Protein AF-A0A7M7P4W9-F1 (afdb_monomer)

pLDDT: mean 74.06, std 22.77, range [18.92, 96.88]

Organism: Strongylocentrotus purpuratus (NCBI:txid7668)

Mean predicted aligned error: 12.33 Å

InterPro domains:
  IPR003886 NIDO domain [PF06119] (9-189)
  IPR003886 NIDO domain [PS51220] (33-191)
  IPR003886 NIDO domain [SM00539] (33-193)
  IPR051495 Epithelial Barrier and Cell Signaling Protein [PTHR13802] (1-243)

Foldseek 3Di:
DDDPDPPDPPPPCVVVPCPPDQFDDADDWDFCLFADAWDPPAAPKDKDKDKAACPDPVPPVNCDPQVVVLVLLCLFPDPCSPARWRIKMKMKIWQIHHPPDHHSAQGWIKMWIWTHSLQWTKIKIATAAPRRGHDLVPDQGATFGFIYDNPDGDTPQDDRDSVSSCCRSVQSQDQENRSRRRIYMDIDDPGDPPDDRLLVVLLVCLVVVPPDQPPDVPCPDHDRDNVVLCVDPSNDDPDDPPPCDPPPVPPPDDPPDDDDD

Radius of gyration: 21.32 Å; Cα contacts (8 Å, |Δi|>4): 417; chains: 1; bounding box: 47×43×75 Å

Nearest PDB structures (foldseek):
  4fuk-assembly1_A  TM=2.482E-01  e=7.004E+00  Trypanosoma brucei brucei TREU927

Structure (mmCIF, N/CA/C/O backbone):
data_AF-A0A7M7P4W9-F1
#
_entry.id   AF-A0A7M7P4W9-F1
#
loop_
_atom_site.group_PDB
_atom_site.id
_atom_site.type_symbol
_atom_site.label_atom_id
_atom_site.label_alt_id
_atom_site.label_comp_id
_atom_site.label_asym_id
_atom_site.label_entity_id
_atom_site.label_seq_id
_atom_site.pdbx_PDB_ins_code
_atom_site.Cartn_x
_atom_site.Cartn_y
_atom_site.Cartn_z
_atom_site.occupancy
_atom_site.B_iso_or_equiv
_atom_site.auth_seq_id
_atom_site.auth_comp_id
_atom_site.auth_asym_id
_atom_site.auth_atom_id
_atom_site.pdbx_PDB_model_num
ATOM 1 N N . MET A 1 1 ? 15.010 -8.591 -4.837 1.00 21.56 1 MET A N 1
ATOM 2 C CA . MET A 1 1 ? 14.584 -9.954 -5.213 1.00 21.56 1 MET A CA 1
ATOM 3 C C . MET A 1 1 ? 14.127 -10.614 -3.929 1.00 21.56 1 MET A C 1
ATOM 5 O O . MET A 1 1 ? 14.957 -10.821 -3.059 1.00 21.56 1 MET A O 1
ATOM 9 N N . ILE A 1 2 ? 12.818 -10.788 -3.745 1.00 20.16 2 ILE A N 1
ATOM 10 C CA . ILE A 1 2 ? 12.284 -11.521 -2.594 1.00 20.16 2 ILE A CA 1
ATOM 11 C C . ILE A 1 2 ? 12.230 -12.978 -3.042 1.00 20.16 2 ILE A C 1
ATOM 13 O O . ILE A 1 2 ? 11.363 -13.358 -3.825 1.00 20.16 2 ILE A O 1
ATOM 17 N N . GLU A 1 3 ? 13.226 -13.757 -2.630 1.00 18.92 3 GLU A N 1
ATOM 18 C CA . GLU A 1 3 ? 13.171 -15.211 -2.721 1.00 18.92 3 GLU A CA 1
ATOM 19 C C . GLU A 1 3 ? 12.213 -15.715 -1.643 1.00 18.92 3 GLU A C 1
ATOM 21 O O . GLU A 1 3 ? 12.483 -15.599 -0.449 1.00 18.92 3 GLU A O 1
ATOM 26 N N . PHE A 1 4 ? 11.100 -16.315 -2.056 1.00 24.06 4 PHE A N 1
ATOM 27 C CA . PHE A 1 4 ? 10.407 -17.261 -1.193 1.00 24.06 4 PHE A CA 1
ATOM 28 C C . PHE A 1 4 ? 11.164 -18.586 -1.301 1.00 24.06 4 PHE A C 1
ATOM 30 O O . PHE A 1 4 ? 10.955 -19.365 -2.232 1.00 24.06 4 PHE A O 1
ATOM 37 N N . SER A 1 5 ? 12.118 -18.790 -0.389 1.00 23.62 5 SER A N 1
ATOM 38 C CA . SER A 1 5 ? 12.814 -20.067 -0.247 1.00 23.62 5 SER A CA 1
ATOM 39 C C . SER A 1 5 ? 11.811 -21.153 0.147 1.00 23.62 5 SER A C 1
ATOM 41 O O . SER A 1 5 ? 11.061 -21.010 1.111 1.00 23.62 5 SER A O 1
ATOM 43 N N . ASN A 1 6 ? 11.817 -22.250 -0.611 1.00 27.95 6 ASN A N 1
ATOM 44 C CA . ASN A 1 6 ? 11.044 -23.468 -0.354 1.00 27.95 6 ASN A CA 1
ATOM 45 C C . ASN A 1 6 ? 11.697 -24.381 0.702 1.00 27.95 6 ASN A C 1
ATOM 47 O O . ASN A 1 6 ? 11.324 -25.551 0.833 1.00 27.95 6 ASN A O 1
ATOM 51 N N . ASP A 1 7 ? 12.657 -23.879 1.475 1.00 26.30 7 ASP A N 1
ATOM 52 C CA . ASP A 1 7 ? 13.197 -24.623 2.603 1.00 26.30 7 ASP A CA 1
ATOM 53 C C . ASP A 1 7 ? 12.239 -24.519 3.789 1.00 26.30 7 ASP A C 1
ATOM 55 O O . ASP A 1 7 ? 12.155 -23.487 4.440 1.00 26.30 7 ASP A O 1
ATOM 59 N N . LYS A 1 8 ? 11.500 -25.615 4.022 1.00 29.17 8 LYS A N 1
ATOM 60 C CA . LYS A 1 8 ? 10.788 -25.996 5.257 1.00 29.17 8 LYS A CA 1
ATOM 61 C C . LYS A 1 8 ? 10.313 -24.816 6.109 1.00 29.17 8 LYS A C 1
ATOM 63 O O . LYS A 1 8 ? 11.124 -24.254 6.833 1.00 29.17 8 LYS A O 1
ATOM 68 N N . CYS A 1 9 ? 8.996 -24.573 6.132 1.00 32.62 9 CYS A N 1
ATOM 69 C CA . CYS A 1 9 ? 8.277 -23.710 7.081 1.00 32.62 9 CYS A CA 1
ATOM 70 C C . CYS A 1 9 ? 8.784 -23.830 8.532 1.00 32.62 9 CYS A C 1
ATOM 72 O O . CYS A 1 9 ? 8.180 -24.482 9.380 1.00 32.62 9 CYS A O 1
ATOM 74 N N . SER A 1 10 ? 9.884 -23.162 8.831 1.00 27.14 10 SER A N 1
ATOM 75 C CA . SER A 1 10 ? 10.210 -22.649 10.135 1.00 27.14 10 SER A CA 1
ATOM 76 C C . SER A 1 10 ? 9.870 -21.185 9.990 1.00 27.14 10 SER A C 1
ATOM 78 O O . SER A 1 10 ? 10.636 -20.430 9.399 1.00 27.14 10 SER A O 1
ATOM 80 N N . ILE A 1 11 ? 8.674 -20.811 10.445 1.00 34.75 11 ILE A N 1
ATOM 81 C CA . ILE A 1 11 ? 8.350 -19.408 10.687 1.00 34.75 11 ILE A CA 1
ATOM 82 C C . ILE A 1 11 ? 9.511 -18.891 11.531 1.00 34.75 11 ILE A C 1
ATOM 84 O O . ILE A 1 11 ? 9.706 -19.359 12.657 1.00 34.75 11 ILE A O 1
ATOM 88 N N . ASP A 1 12 ? 10.346 -18.035 10.944 1.00 30.64 12 ASP A N 1
ATOM 89 C CA . ASP A 1 12 ? 11.401 -17.382 11.692 1.00 30.64 12 ASP A CA 1
ATOM 90 C C . ASP A 1 12 ? 10.717 -16.693 12.873 1.00 30.64 12 ASP A C 1
ATOM 92 O O . ASP A 1 12 ? 9.794 -15.891 12.705 1.00 30.64 12 ASP A O 1
ATOM 96 N N . LYS A 1 13 ? 11.113 -17.074 14.090 1.00 33.94 13 LYS A N 1
ATOM 97 C CA . LYS A 1 13 ? 10.544 -16.512 15.316 1.00 33.94 13 LYS A CA 1
ATOM 98 C C . LYS A 1 13 ? 10.760 -14.995 15.379 1.00 33.94 13 LYS A C 1
ATOM 100 O O . LYS A 1 13 ? 10.040 -14.341 16.130 1.00 33.94 13 LYS A O 1
ATOM 105 N N . SER A 1 14 ? 11.655 -14.429 14.561 1.00 36.22 14 SER A N 1
ATOM 106 C CA . SER A 1 14 ? 11.786 -12.981 14.363 1.00 36.22 14 SER A CA 1
ATOM 107 C C . SER A 1 14 ? 10.493 -12.310 13.862 1.00 36.22 14 SER A C 1
ATOM 109 O O . SER A 1 14 ? 10.194 -11.199 14.289 1.00 36.22 14 SER A O 1
ATOM 111 N N . MET A 1 15 ? 9.644 -13.000 13.082 1.00 38.41 15 MET A N 1
ATOM 112 C CA . MET A 1 15 ? 8.338 -12.469 12.646 1.00 38.41 15 MET A CA 1
ATOM 113 C C . MET A 1 15 ? 7.273 -12.465 13.753 1.00 38.41 15 MET A C 1
ATOM 115 O O . MET A 1 15 ? 6.231 -11.830 13.605 1.00 38.41 15 MET A O 1
ATOM 119 N N . THR A 1 16 ? 7.499 -13.167 14.869 1.00 37.75 16 THR A N 1
ATOM 120 C CA . THR A 1 16 ? 6.510 -13.280 15.962 1.00 37.75 16 THR A CA 1
ATOM 121 C C . THR A 1 16 ? 6.649 -12.200 17.038 1.00 37.75 16 THR A C 1
ATOM 123 O O . THR A 1 16 ? 5.788 -12.089 17.908 1.00 37.75 16 THR A O 1
ATOM 126 N N . GLN A 1 17 ? 7.693 -11.367 16.965 1.00 37.88 17 GLN A N 1
ATOM 127 C CA . GLN A 1 17 ? 7.893 -10.200 17.830 1.00 37.88 17 GLN A CA 1
ATOM 128 C C . GLN A 1 17 ? 7.993 -8.908 17.010 1.00 37.88 17 GLN A C 1
ATOM 130 O O . GLN A 1 17 ? 8.872 -8.077 17.227 1.00 37.88 17 GLN A O 1
ATOM 135 N N . TYR A 1 18 ? 7.050 -8.688 16.091 1.00 44.47 18 TYR A N 1
ATOM 136 C CA . TYR A 1 18 ? 6.850 -7.349 15.540 1.00 44.47 18 TYR A CA 1
ATOM 137 C C . TYR A 1 18 ? 6.159 -6.477 16.596 1.00 44.47 18 TYR A C 1
ATOM 139 O O . TYR A 1 18 ? 4.932 -6.378 16.660 1.00 44.47 18 TYR A O 1
ATOM 147 N N . THR A 1 19 ? 6.951 -5.868 17.481 1.00 50.72 19 THR A N 1
ATOM 148 C CA . THR A 1 19 ? 6.444 -4.786 18.331 1.00 50.72 19 THR A CA 1
ATOM 149 C C . THR A 1 19 ? 6.232 -3.599 17.420 1.00 50.72 19 THR A C 1
ATOM 151 O O . THR A 1 19 ? 7.211 -2.998 16.994 1.00 50.72 19 THR A O 1
ATOM 154 N N . ASN A 1 20 ? 4.975 -3.305 17.093 1.00 53.12 20 ASN A N 1
ATOM 155 C CA . ASN A 1 20 ? 4.622 -2.255 16.148 1.00 53.12 20 ASN A CA 1
ATOM 156 C C . ASN A 1 20 ? 5.241 -0.927 16.626 1.00 53.12 20 ASN A C 1
ATOM 158 O O . ASN A 1 20 ? 4.816 -0.414 17.669 1.00 53.12 20 ASN A O 1
ATOM 162 N N . PRO A 1 21 ? 6.285 -0.396 15.955 1.00 60.81 21 PRO A N 1
ATOM 163 C CA . PRO A 1 21 ? 6.905 0.834 16.420 1.00 60.81 21 PRO A CA 1
ATOM 164 C C . PRO A 1 21 ? 5.900 2.002 16.330 1.00 60.81 21 PRO A C 1
ATOM 166 O O . PRO A 1 21 ? 4.808 1.880 15.769 1.00 60.81 21 PRO A O 1
ATOM 169 N N . ARG A 1 22 ? 6.251 3.194 16.821 1.00 67.94 22 ARG A N 1
ATOM 170 C CA . ARG A 1 22 ? 5.381 4.378 16.633 1.00 67.94 22 ARG A CA 1
ATOM 171 C C . ARG A 1 22 ? 5.482 4.941 15.216 1.00 67.94 22 ARG A C 1
ATOM 173 O O . ARG A 1 22 ? 4.466 5.134 14.566 1.00 67.94 22 ARG A O 1
ATOM 180 N N . LEU A 1 23 ? 6.703 5.036 14.693 1.00 79.44 23 LEU A N 1
ATOM 181 C CA . LEU A 1 23 ? 7.015 5.498 13.335 1.00 79.44 23 LEU A CA 1
ATOM 182 C C . LEU A 1 23 ? 7.807 4.445 12.562 1.00 79.44 23 LEU A C 1
ATOM 184 O O . LEU A 1 23 ? 8.483 3.604 13.169 1.00 79.44 23 LEU A O 1
ATOM 188 N N . PHE A 1 24 ? 7.688 4.452 11.239 1.00 80.81 24 PHE A N 1
ATOM 189 C CA . PHE A 1 24 ? 8.580 3.684 10.384 1.00 80.81 24 PHE A CA 1
ATOM 190 C C . PHE A 1 24 ? 10.028 4.089 10.650 1.00 80.81 24 PHE A C 1
ATOM 192 O O . PHE A 1 24 ? 10.341 5.261 10.861 1.00 80.81 24 PHE A O 1
ATOM 199 N N . THR A 1 25 ? 10.903 3.095 10.631 1.00 78.94 25 THR A N 1
ATOM 200 C CA . THR A 1 25 ? 12.352 3.266 10.674 1.00 78.94 25 THR A CA 1
ATOM 201 C C . THR A 1 25 ? 12.919 2.693 9.385 1.00 78.94 25 THR A C 1
ATOM 203 O O . THR A 1 25 ? 12.389 1.708 8.870 1.00 78.94 25 THR A O 1
ATOM 206 N N . GLY A 1 26 ? 13.973 3.307 8.850 1.00 70.06 26 GLY A N 1
ATOM 207 C CA . GLY A 1 26 ? 14.639 2.786 7.657 1.00 70.06 26 GLY A CA 1
ATOM 208 C C . GLY A 1 26 ? 15.218 1.387 7.892 1.00 70.06 26 GLY A C 1
ATOM 209 O O . GLY A 1 26 ? 15.408 0.965 9.034 1.00 70.06 26 GLY A O 1
ATOM 210 N N . GLY A 1 27 ? 15.513 0.677 6.802 1.00 69.50 27 GLY A N 1
ATOM 211 C CA . GLY A 1 27 ? 16.214 -0.613 6.828 1.00 69.50 27 GLY A CA 1
ATOM 212 C C . GLY A 1 27 ? 15.354 -1.832 6.492 1.00 69.50 27 GLY A C 1
ATOM 213 O O . GLY A 1 27 ? 15.894 -2.819 6.003 1.00 69.50 27 GLY A O 1
ATOM 214 N N . GLU A 1 28 ? 14.030 -1.755 6.648 1.00 74.44 28 GLU A N 1
ATOM 215 C CA . GLU A 1 28 ? 13.104 -2.803 6.200 1.00 74.44 28 GLU A CA 1
ATOM 216 C C . GLU A 1 28 ? 11.979 -2.204 5.361 1.00 74.44 28 GLU A C 1
ATOM 218 O O . GLU A 1 28 ? 11.355 -1.212 5.747 1.00 74.44 28 GLU A O 1
ATOM 223 N N . ALA A 1 29 ? 11.711 -2.807 4.201 1.00 83.56 29 ALA A N 1
ATOM 224 C CA . ALA A 1 29 ? 10.645 -2.353 3.323 1.00 83.56 29 ALA A CA 1
ATOM 225 C C . ALA A 1 29 ? 9.281 -2.792 3.867 1.00 83.56 29 ALA A C 1
ATOM 227 O O . ALA A 1 29 ? 9.021 -3.986 4.018 1.00 83.56 29 ALA A O 1
ATOM 228 N N . SER A 1 30 ? 8.400 -1.837 4.152 1.00 87.38 30 SER A N 1
ATOM 229 C CA . SER A 1 30 ? 7.092 -2.118 4.735 1.00 87.38 30 SER A CA 1
ATOM 230 C C . SER A 1 30 ? 6.058 -1.066 4.352 1.00 87.38 30 SER A C 1
ATOM 232 O O . SER A 1 30 ? 6.388 0.059 3.987 1.00 87.38 30 SER A O 1
ATOM 234 N N . I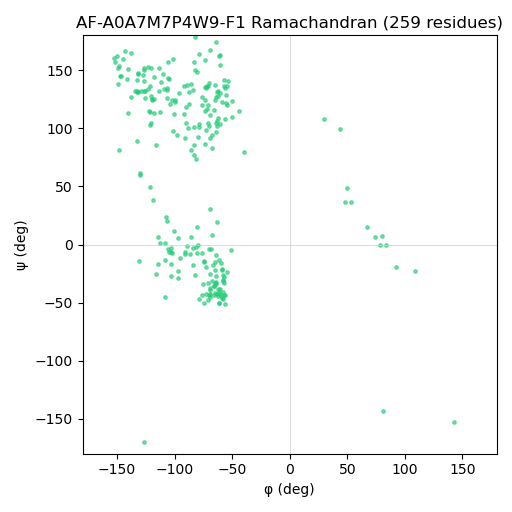LE A 1 31 ? 4.783 -1.442 4.410 1.00 90.81 31 ILE A N 1
ATOM 235 C CA . ILE A 1 31 ? 3.652 -0.561 4.117 1.00 90.81 31 ILE A CA 1
ATOM 236 C C . ILE A 1 31 ? 2.640 -0.727 5.246 1.00 90.81 31 ILE A C 1
ATOM 238 O O . ILE A 1 31 ? 2.258 -1.849 5.573 1.00 90.81 31 ILE A O 1
ATOM 242 N N . ALA A 1 32 ? 2.159 0.381 5.803 1.00 91.44 32 ALA A N 1
ATOM 243 C CA . ALA A 1 32 ? 1.056 0.390 6.755 1.00 91.44 32 ALA A CA 1
ATOM 244 C C . ALA A 1 32 ? -0.097 1.193 6.164 1.00 91.44 32 ALA A C 1
ATOM 246 O O . ALA A 1 32 ? -0.012 2.407 5.987 1.00 91.44 32 ALA A O 1
ATOM 247 N N . VAL A 1 33 ? -1.185 0.485 5.865 1.00 92.81 33 VAL A N 1
ATOM 248 C CA . VAL A 1 33 ? -2.443 1.088 5.406 1.00 92.81 33 VAL A CA 1
ATOM 249 C C . VAL A 1 33 ? -3.203 1.662 6.597 1.00 92.81 33 VAL A C 1
ATOM 251 O O . VAL A 1 33 ? -3.659 2.799 6.559 1.00 92.81 33 VAL A O 1
ATOM 254 N N . LEU A 1 34 ? -3.302 0.878 7.671 1.00 91.44 34 LEU A N 1
ATOM 255 C CA . LEU A 1 34 ? -3.837 1.277 8.968 1.00 91.44 34 LEU A CA 1
ATOM 256 C C . LEU A 1 34 ? -3.101 0.482 10.057 1.00 91.44 34 LEU A C 1
ATOM 258 O O . LEU A 1 34 ? -3.543 -0.574 10.499 1.00 91.44 34 LEU A O 1
ATOM 262 N N . GLY A 1 35 ? -1.914 0.948 10.429 1.00 85.00 35 GLY A N 1
ATOM 263 C CA . GLY A 1 35 ? -1.040 0.296 11.397 1.00 85.00 35 GLY A CA 1
ATOM 264 C C . GLY A 1 35 ? -1.430 0.639 12.830 1.00 85.00 35 GLY A C 1
ATOM 265 O O . GLY A 1 35 ? -0.883 1.555 13.436 1.00 85.00 35 GLY A O 1
ATOM 266 N N . ALA A 1 36 ? -2.369 -0.119 13.377 1.00 87.06 36 ALA A N 1
ATOM 267 C CA . ALA A 1 36 ? -2.733 -0.111 14.788 1.00 87.06 36 ALA A CA 1
ATOM 268 C C . ALA A 1 36 ? -3.068 -1.546 15.226 1.00 87.06 36 ALA A C 1
ATOM 270 O O . ALA A 1 36 ? -3.172 -2.443 14.390 1.00 87.06 36 ALA A O 1
ATOM 271 N N . ALA A 1 37 ? -3.157 -1.788 16.535 1.00 86.56 37 ALA A N 1
ATOM 272 C CA . ALA A 1 37 ? -3.449 -3.125 17.044 1.00 86.56 37 ALA A CA 1
ATOM 273 C C . ALA A 1 37 ? -4.836 -3.592 16.573 1.00 86.56 37 ALA A C 1
ATOM 275 O O . ALA A 1 37 ? -5.812 -2.850 16.697 1.00 86.56 37 ALA A O 1
ATOM 276 N N . VAL A 1 38 ? -4.896 -4.823 16.066 1.00 88.50 38 VAL A N 1
ATOM 277 C CA . VAL A 1 38 ? -6.112 -5.491 15.586 1.00 88.50 38 VAL A CA 1
ATOM 278 C C . VAL A 1 38 ? -6.337 -6.771 16.371 1.00 88.50 38 VAL A C 1
ATOM 280 O O . VAL A 1 38 ? -5.376 -7.391 16.826 1.00 88.50 38 VAL A O 1
ATOM 283 N N . ASP A 1 39 ? -7.594 -7.175 16.499 1.00 86.94 39 ASP A N 1
ATOM 284 C CA . ASP A 1 39 ? -7.971 -8.465 17.062 1.00 86.94 39 ASP A CA 1
ATOM 285 C C . ASP A 1 39 ? -8.768 -9.258 16.026 1.00 86.94 39 ASP A C 1
ATOM 287 O O . ASP A 1 39 ? -9.927 -8.962 15.744 1.00 86.94 39 ASP A O 1
ATOM 291 N N . LEU A 1 40 ? -8.116 -10.258 15.429 1.00 88.00 40 LEU A N 1
ATOM 292 C CA . LEU A 1 40 ? -8.722 -11.116 14.410 1.00 88.00 40 LEU A CA 1
ATOM 293 C C . LEU A 1 40 ? -9.586 -12.238 15.014 1.00 88.00 40 LEU A C 1
ATOM 295 O O . LEU A 1 40 ? -10.168 -13.017 14.268 1.00 88.00 40 LEU A O 1
ATOM 299 N N . SER A 1 41 ? -9.655 -12.350 16.346 1.00 87.19 41 SER A N 1
ATOM 300 C CA . SER A 1 41 ? -10.451 -13.376 17.036 1.00 87.19 41 SER A CA 1
ATOM 301 C C . SER A 1 41 ? -11.879 -12.928 17.367 1.00 87.19 41 SER A C 1
ATOM 303 O O . SER A 1 41 ? -12.697 -13.737 17.809 1.00 87.19 41 SER A O 1
ATOM 305 N N . ILE A 1 42 ? -12.186 -11.645 17.158 1.00 85.50 42 ILE A N 1
ATOM 306 C CA . ILE A 1 42 ? -13.472 -11.020 17.472 1.00 85.50 42 ILE A CA 1
ATOM 307 C C . ILE A 1 42 ? -14.232 -10.753 16.167 1.00 85.50 42 ILE A C 1
ATOM 309 O O . ILE A 1 42 ? -13.673 -10.189 15.231 1.00 85.50 42 ILE A O 1
ATOM 313 N N . GLY A 1 43 ? -15.520 -11.112 16.124 1.00 89.56 43 GLY A N 1
ATOM 314 C CA . GLY A 1 43 ? -16.384 -10.864 14.963 1.00 89.56 43 GLY A CA 1
ATOM 315 C C . GLY A 1 43 ? -16.218 -11.892 13.838 1.00 89.56 43 GLY A C 1
ATOM 316 O O . GLY A 1 43 ? -16.052 -13.078 14.108 1.00 89.56 43 GLY A O 1
ATOM 317 N N . ASP A 1 44 ? -16.310 -11.424 12.588 1.00 90.88 44 ASP A N 1
ATOM 318 C CA . ASP A 1 44 ? -16.089 -12.205 11.354 1.00 90.88 44 ASP A CA 1
ATOM 319 C C . ASP A 1 44 ? -15.113 -11.464 10.405 1.00 90.88 44 ASP A C 1
ATOM 321 O O . ASP A 1 44 ? -15.499 -11.067 9.300 1.00 90.88 44 ASP A O 1
ATOM 325 N N . PRO A 1 45 ? -13.869 -11.178 10.847 1.00 92.69 45 PRO A N 1
ATOM 326 C CA . PRO A 1 45 ? -12.895 -10.445 10.047 1.00 92.69 45 PRO A CA 1
ATOM 327 C C . PRO A 1 45 ? -12.403 -11.298 8.876 1.00 92.69 45 PRO A C 1
ATOM 329 O O . PRO A 1 45 ? -12.108 -12.485 9.030 1.00 92.69 45 PRO A O 1
ATOM 332 N N . LYS A 1 46 ? -12.244 -10.683 7.700 1.00 91.75 46 LYS A N 1
ATOM 333 C CA . LYS A 1 46 ? -11.758 -11.371 6.495 1.00 91.75 46 LYS A CA 1
ATOM 334 C C . LYS A 1 46 ? -10.573 -10.644 5.887 1.00 91.75 46 LYS A C 1
ATOM 336 O O . LYS A 1 46 ? -10.525 -9.417 5.833 1.00 91.75 46 LYS A O 1
ATOM 341 N N . ILE A 1 47 ? -9.606 -11.418 5.403 1.00 91.81 47 ILE A N 1
ATOM 342 C CA . ILE A 1 47 ? -8.470 -10.898 4.643 1.00 91.81 47 ILE A CA 1
ATOM 343 C C . ILE A 1 47 ? -8.483 -11.569 3.278 1.00 91.81 47 ILE A C 1
ATOM 345 O O . ILE A 1 47 ? -8.273 -12.773 3.158 1.00 91.81 47 ILE A O 1
ATOM 349 N N . PHE A 1 48 ? -8.726 -10.773 2.244 1.00 90.38 48 PHE A N 1
ATOM 350 C CA . PHE A 1 48 ? -8.694 -11.224 0.860 1.00 90.38 48 PHE A CA 1
ATOM 351 C C . PHE A 1 48 ? -7.425 -10.738 0.191 1.00 90.38 48 PHE A C 1
ATOM 353 O O . PHE A 1 48 ? -7.019 -9.590 0.378 1.00 90.38 48 PHE A O 1
ATOM 360 N N . TYR A 1 49 ? -6.849 -11.569 -0.670 1.00 89.12 49 TYR A N 1
ATOM 361 C CA . TYR A 1 49 ? -5.751 -11.158 -1.526 1.00 89.12 49 TYR A CA 1
ATOM 362 C C . TYR A 1 49 ? -6.001 -11.583 -2.974 1.00 89.12 49 TYR A C 1
ATOM 364 O O . TYR A 1 49 ? -6.643 -12.591 -3.253 1.00 89.12 49 TYR A O 1
ATOM 372 N N . GLN A 1 50 ? -5.521 -10.771 -3.909 1.00 86.06 50 GLN A N 1
ATOM 373 C CA . GLN A 1 50 ? -5.541 -11.052 -5.337 1.00 86.06 50 GLN A CA 1
ATOM 374 C C . GLN A 1 50 ? -4.217 -10.578 -5.926 1.00 86.06 50 GLN A C 1
ATOM 376 O O . GLN A 1 50 ? -3.948 -9.377 -5.959 1.00 86.06 50 GLN A O 1
ATOM 381 N N . LEU A 1 51 ? -3.406 -11.522 -6.393 1.00 86.31 51 LEU A N 1
ATOM 382 C CA . LEU A 1 51 ? -2.221 -11.248 -7.195 1.00 86.31 51 LEU A CA 1
ATOM 383 C C . LEU A 1 51 ? -2.599 -11.391 -8.669 1.00 86.31 51 LEU A C 1
ATOM 385 O O . LEU A 1 51 ? -3.201 -12.389 -9.053 1.00 86.31 51 LEU A O 1
ATOM 389 N N . GLN A 1 52 ? -2.252 -10.399 -9.478 1.00 82.56 52 GLN A N 1
ATOM 390 C CA . GLN A 1 52 ? -2.380 -10.470 -10.926 1.00 82.56 52 GLN A CA 1
ATOM 391 C C . GLN A 1 52 ? -1.084 -9.999 -11.563 1.00 82.56 52 GLN A C 1
ATOM 393 O O . GLN A 1 52 ? -0.574 -8.928 -11.228 1.00 82.56 52 GLN A O 1
ATOM 398 N N . ASP A 1 53 ? -0.586 -10.771 -12.519 1.00 80.56 53 ASP A N 1
ATOM 399 C CA . ASP A 1 53 ? 0.495 -10.361 -13.396 1.00 80.56 53 ASP A CA 1
ATOM 400 C C . ASP A 1 53 ? 0.080 -10.541 -14.861 1.00 80.56 53 ASP A C 1
ATOM 402 O O . ASP A 1 53 ? -0.751 -11.378 -15.206 1.00 80.56 53 ASP A O 1
ATOM 406 N N . LYS A 1 54 ? 0.625 -9.694 -15.734 1.00 75.38 54 LYS A N 1
ATOM 407 C CA . LYS A 1 54 ? 0.289 -9.645 -17.161 1.00 75.38 54 LYS A CA 1
ATOM 408 C C . LYS A 1 54 ? 0.721 -10.910 -17.918 1.00 75.38 54 LYS A C 1
ATOM 410 O O . LYS A 1 54 ? 0.276 -11.125 -19.044 1.00 75.38 54 LYS A O 1
ATOM 415 N N . TYR A 1 55 ? 1.624 -11.701 -17.348 1.00 67.56 55 TYR A N 1
ATOM 416 C CA . TYR A 1 55 ? 2.263 -12.836 -18.008 1.00 67.56 55 TYR A CA 1
ATOM 417 C C . TYR A 1 55 ? 1.670 -14.189 -17.562 1.00 67.56 55 TYR A C 1
ATOM 419 O O . TYR A 1 55 ? 1.990 -15.225 -18.159 1.00 67.56 55 TYR A O 1
ATOM 427 N N . ASP A 1 56 ? 0.768 -14.194 -16.575 1.00 64.88 56 ASP A N 1
ATOM 428 C CA . ASP A 1 56 ? 0.017 -15.361 -16.128 1.00 64.88 56 ASP A CA 1
ATOM 429 C C . ASP A 1 56 ? -1.160 -15.654 -17.071 1.00 64.88 56 ASP A C 1
ATOM 431 O O . ASP A 1 56 ? -2.228 -15.047 -17.025 1.00 64.88 56 ASP A O 1
ATOM 435 N N . LEU A 1 57 ? -0.966 -16.649 -17.940 1.00 52.22 57 LEU A N 1
ATOM 436 C CA . LEU A 1 57 ? -1.986 -17.124 -18.882 1.00 52.22 57 LEU A CA 1
ATOM 437 C C . LEU A 1 57 ? -3.080 -17.987 -18.234 1.00 52.22 57 LEU A C 1
ATOM 439 O O . LEU A 1 57 ? -4.015 -18.392 -18.921 1.00 52.22 57 LEU A O 1
ATOM 443 N N . SER A 1 58 ? -2.939 -18.348 -16.955 1.00 54.44 58 SER A N 1
ATOM 444 C CA . SER A 1 58 ? -3.924 -19.162 -16.235 1.00 54.44 58 SER A CA 1
ATOM 445 C C . SER A 1 58 ? -5.038 -18.327 -15.603 1.00 54.44 58 SER A C 1
ATOM 447 O O . SER A 1 58 ? -6.009 -18.890 -15.081 1.00 54.44 58 SER A O 1
ATOM 449 N N . ASP A 1 59 ? -4.898 -17.002 -15.640 1.00 53.31 59 ASP A N 1
ATOM 450 C CA . ASP A 1 59 ? -5.899 -16.053 -15.192 1.00 53.31 59 ASP A CA 1
ATOM 451 C C . ASP A 1 59 ? -6.804 -15.672 -16.375 1.00 53.31 59 ASP A C 1
ATOM 453 O O . ASP A 1 59 ? -6.550 -14.733 -17.128 1.00 53.31 59 ASP A O 1
ATOM 457 N N . ASN A 1 60 ? -7.906 -16.410 -16.551 1.00 49.94 60 ASN A N 1
ATOM 458 C CA . ASN A 1 60 ? -8.943 -16.067 -17.537 1.00 49.94 60 ASN A CA 1
ATOM 459 C C . ASN A 1 60 ? -9.641 -14.724 -17.212 1.00 49.94 60 ASN A C 1
ATOM 461 O O . ASN A 1 60 ? -10.386 -14.207 -18.042 1.00 49.94 60 ASN A O 1
ATOM 465 N N . ASN A 1 61 ? -9.377 -14.150 -16.027 1.00 51.53 61 ASN A N 1
ATOM 466 C CA . ASN A 1 61 ? -9.781 -12.809 -15.601 1.00 51.53 61 ASN A CA 1
ATOM 467 C C . ASN A 1 61 ? -8.637 -11.774 -15.715 1.00 51.53 61 ASN A C 1
ATOM 469 O O . ASN A 1 61 ? -8.795 -10.648 -15.222 1.00 51.53 61 ASN A O 1
ATOM 473 N N . GLY A 1 62 ? -7.530 -12.139 -16.386 1.00 48.16 62 GLY A N 1
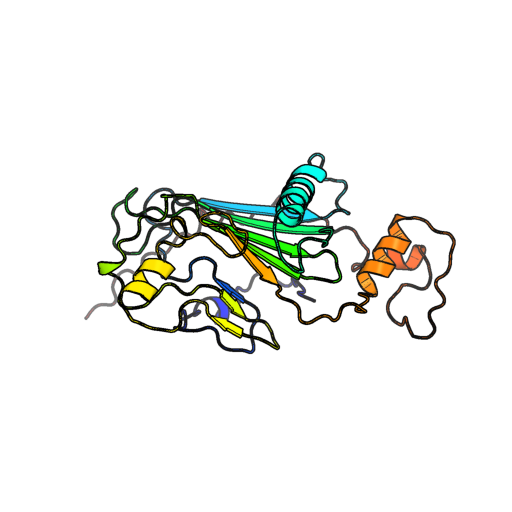ATOM 474 C CA . GLY A 1 62 ? -6.214 -11.476 -16.491 1.00 48.16 62 GLY A CA 1
ATOM 475 C C . GLY A 1 62 ? -6.180 -9.994 -16.888 1.00 48.16 62 GLY A C 1
ATOM 476 O O . GLY A 1 62 ? -5.122 -9.373 -16.898 1.00 48.16 62 GLY A O 1
ATOM 477 N N . GLY A 1 63 ? -7.330 -9.400 -17.205 1.00 58.94 63 GLY A N 1
ATOM 478 C CA . GLY A 1 63 ? -7.466 -7.972 -17.473 1.00 58.94 63 GLY A CA 1
ATOM 479 C C . GLY A 1 63 ? -8.082 -7.160 -16.335 1.00 58.94 63 GLY A C 1
ATOM 480 O O . GLY A 1 63 ? -7.800 -5.975 -16.248 1.00 58.94 63 GLY A O 1
ATOM 481 N N . SER A 1 64 ? -8.919 -7.727 -15.459 1.00 78.50 64 SER A N 1
ATOM 482 C CA . SER A 1 64 ? -9.843 -6.891 -14.669 1.00 78.50 64 SER A CA 1
ATOM 483 C C . SER A 1 64 ? -9.168 -6.025 -13.596 1.00 78.50 64 SER A C 1
ATOM 485 O O . SER A 1 64 ? -9.500 -4.844 -13.498 1.00 78.50 64 SER A O 1
ATOM 487 N N . LEU A 1 65 ? -8.202 -6.551 -12.827 1.00 86.94 65 LEU A N 1
ATOM 488 C CA . LEU A 1 65 ? -7.515 -5.776 -11.785 1.00 86.94 65 LEU A CA 1
ATOM 489 C C . LEU A 1 65 ? -6.527 -4.779 -12.400 1.00 86.94 65 LEU A C 1
ATOM 491 O O . LEU A 1 65 ? -6.600 -3.596 -12.074 1.00 86.94 65 LEU A O 1
ATOM 495 N N . LEU A 1 66 ? -5.652 -5.215 -13.312 1.00 89.25 66 LEU A N 1
ATOM 496 C CA . LEU A 1 66 ? -4.687 -4.331 -13.976 1.00 89.25 66 LEU A CA 1
ATOM 497 C C . LEU A 1 66 ? -5.388 -3.246 -14.816 1.00 89.25 66 LEU A C 1
ATOM 499 O O . LEU A 1 66 ? -4.973 -2.088 -14.778 1.00 89.25 66 LEU A O 1
ATOM 503 N N . GLN A 1 67 ? -6.491 -3.561 -15.508 1.00 89.12 67 GLN A N 1
ATOM 504 C CA . GLN A 1 67 ? -7.287 -2.579 -16.260 1.00 89.12 67 GLN A CA 1
ATOM 505 C C . GLN A 1 67 ? -8.029 -1.609 -15.337 1.00 89.12 67 GLN A C 1
ATOM 507 O O . GLN A 1 67 ? -8.046 -0.405 -15.610 1.00 89.12 67 GLN A O 1
ATOM 512 N N . ALA A 1 68 ? -8.632 -2.096 -14.247 1.00 90.56 68 ALA A N 1
ATOM 513 C CA . ALA A 1 68 ? -9.282 -1.233 -13.262 1.00 90.56 68 ALA A CA 1
ATOM 514 C C . ALA A 1 68 ? -8.264 -0.304 -12.591 1.00 90.56 68 ALA A C 1
ATOM 516 O O . ALA A 1 68 ? -8.520 0.893 -12.458 1.00 90.56 68 ALA A O 1
ATOM 517 N N . LEU A 1 69 ? -7.092 -0.832 -12.234 1.00 92.62 69 LEU A N 1
ATOM 518 C CA . LEU A 1 69 ? -5.991 -0.057 -11.683 1.00 92.62 69 LEU A CA 1
ATOM 519 C C . LEU A 1 69 ? -5.510 0.992 -12.687 1.00 92.62 69 LEU A C 1
ATOM 521 O O . LEU A 1 69 ? -5.487 2.167 -12.342 1.00 92.62 69 LEU A O 1
ATOM 525 N N . LYS A 1 70 ? -5.228 0.619 -13.942 1.00 92.81 70 LYS A N 1
ATOM 526 C CA . LYS A 1 70 ? -4.826 1.581 -14.982 1.00 92.81 70 LYS A CA 1
ATOM 527 C C . LYS A 1 70 ? -5.876 2.673 -15.189 1.00 92.81 70 LYS A C 1
ATOM 529 O O . LYS A 1 70 ? -5.539 3.847 -15.301 1.00 92.81 70 LYS A O 1
ATOM 534 N N . SER A 1 71 ? -7.155 2.305 -15.172 1.00 91.00 71 SER A N 1
ATOM 535 C CA . SER A 1 71 ? -8.261 3.264 -15.276 1.00 91.00 71 SER A CA 1
ATOM 536 C C . SER A 1 71 ? -8.312 4.230 -14.091 1.00 91.00 71 SER A C 1
ATOM 538 O O . SER A 1 71 ? -8.685 5.386 -14.278 1.00 91.00 71 SER A O 1
ATOM 540 N N . LYS A 1 72 ? -7.949 3.778 -12.883 1.00 91.81 72 LYS A N 1
ATOM 541 C CA . LYS A 1 72 ? -7.811 4.648 -11.710 1.00 91.81 72 LYS A CA 1
ATOM 542 C C . LYS A 1 72 ? -6.584 5.553 -11.825 1.00 91.81 72 LYS A C 1
ATOM 544 O O . LYS A 1 72 ? -6.740 6.752 -11.644 1.00 91.81 72 LYS A O 1
ATOM 549 N N . LEU A 1 73 ? -5.417 5.014 -12.184 1.00 92.94 73 LEU A N 1
ATOM 550 C CA . LEU A 1 73 ? -4.170 5.778 -12.340 1.00 92.94 73 LEU A CA 1
ATOM 551 C C . LEU A 1 73 ? -4.313 6.916 -13.355 1.00 92.94 73 LEU A C 1
ATOM 553 O O . LEU A 1 73 ? -3.961 8.051 -13.063 1.00 92.94 73 LEU A O 1
ATOM 557 N N . ASN A 1 74 ? -4.948 6.660 -14.499 1.00 91.25 74 ASN A N 1
ATOM 558 C CA . ASN A 1 74 ? -5.183 7.689 -15.517 1.00 91.25 74 ASN A CA 1
ATOM 559 C C . ASN A 1 74 ? -6.048 8.871 -15.029 1.00 91.25 74 ASN A C 1
ATOM 561 O O . ASN A 1 74 ? -6.167 9.868 -15.735 1.00 91.25 74 ASN A O 1
ATOM 565 N N . ARG A 1 75 ? -6.720 8.742 -13.879 1.00 88.44 75 ARG A N 1
ATOM 566 C CA . ARG A 1 75 ? -7.559 9.791 -13.278 1.00 88.44 75 ARG A CA 1
ATOM 567 C C . ARG A 1 75 ? -6.872 10.506 -12.118 1.00 88.44 75 ARG A C 1
ATOM 569 O O . ARG A 1 75 ? -7.443 11.460 -11.602 1.00 88.44 75 ARG A O 1
ATOM 576 N N . THR A 1 76 ? -5.708 10.032 -11.680 1.00 85.25 76 THR A N 1
ATOM 577 C CA . THR A 1 76 ? -4.947 10.656 -10.596 1.00 85.25 76 THR A CA 1
ATOM 578 C C . THR A 1 76 ? -3.960 11.664 -11.158 1.00 85.25 76 THR A C 1
ATOM 580 O O . THR A 1 76 ? -3.254 11.352 -12.115 1.00 85.25 76 THR A O 1
ATOM 583 N N . ASP A 1 77 ? -3.858 12.828 -10.523 1.00 82.06 77 ASP A N 1
ATOM 584 C CA . ASP A 1 77 ? -2.784 13.795 -10.764 1.00 82.06 77 ASP A CA 1
ATOM 585 C C . ASP A 1 77 ? -1.530 13.369 -9.976 1.00 82.06 77 ASP A C 1
ATOM 587 O O . ASP A 1 77 ? -1.244 13.849 -8.882 1.00 82.06 77 ASP A O 1
ATOM 591 N N . SER A 1 78 ? -0.864 12.322 -10.466 1.00 84.12 78 SER A N 1
ATOM 592 C CA . SER A 1 78 ? 0.293 11.681 -9.834 1.00 84.12 78 SER A CA 1
ATOM 593 C C . SER A 1 78 ? 1.315 11.293 -10.897 1.00 84.12 78 SER A C 1
ATOM 595 O O . SER A 1 78 ? 0.937 10.924 -12.007 1.00 84.12 78 SER A O 1
ATOM 597 N N . GLU A 1 79 ? 2.603 11.264 -10.540 1.00 84.06 79 GLU A N 1
ATOM 598 C CA . GLU A 1 79 ? 3.679 10.728 -11.394 1.00 84.06 79 GLU A CA 1
ATOM 599 C C . GLU A 1 79 ? 3.419 9.283 -11.854 1.00 84.06 79 GLU A C 1
ATOM 601 O O . GLU A 1 79 ? 3.924 8.848 -12.885 1.00 84.06 79 GLU A O 1
ATOM 606 N N . LEU A 1 80 ? 2.606 8.543 -11.095 1.00 90.44 80 LEU A N 1
ATOM 607 C CA . LEU A 1 80 ? 2.196 7.175 -11.403 1.00 90.44 80 LEU A CA 1
ATOM 608 C C . LEU A 1 80 ? 0.998 7.103 -12.366 1.00 90.44 80 LEU A C 1
ATOM 610 O O . LEU A 1 80 ? 0.581 6.005 -12.734 1.00 90.44 80 LEU A O 1
ATOM 614 N N . GLY A 1 81 ? 0.421 8.237 -12.778 1.00 86.75 81 GLY A N 1
ATOM 615 C CA . GLY A 1 81 ? -0.757 8.277 -13.649 1.00 86.75 81 GLY A CA 1
ATOM 616 C C . GLY A 1 81 ? -0.502 7.683 -15.038 1.00 86.75 81 GLY A C 1
ATOM 617 O O . GLY A 1 81 ? -1.367 7.022 -15.622 1.00 86.75 81 GLY A O 1
ATOM 618 N N . GLU A 1 82 ? 0.723 7.827 -15.544 1.00 86.75 82 GLU A N 1
ATOM 619 C CA . GLU A 1 82 ? 1.135 7.262 -16.832 1.00 86.75 82 GLU A CA 1
ATOM 620 C C . GLU A 1 82 ? 1.586 5.799 -16.739 1.00 86.75 82 GLU A C 1
ATOM 622 O O . GLU A 1 82 ? 1.543 5.094 -17.754 1.00 86.75 82 GLU A O 1
ATOM 627 N N . ALA A 1 83 ? 1.904 5.303 -15.537 1.00 90.12 83 ALA A N 1
ATOM 628 C CA . ALA A 1 83 ? 2.392 3.944 -15.313 1.00 90.12 83 ALA A CA 1
ATOM 629 C C . ALA A 1 83 ? 1.448 2.902 -15.926 1.00 90.12 83 ALA A C 1
ATOM 631 O O . ALA A 1 83 ? 0.221 3.044 -15.876 1.00 90.12 83 ALA A O 1
ATOM 632 N N . ASN A 1 84 ? 2.004 1.843 -16.515 1.00 90.56 84 ASN A N 1
ATOM 633 C CA . ASN A 1 84 ? 1.228 0.759 -17.124 1.00 90.56 84 ASN A CA 1
ATOM 634 C C . ASN A 1 84 ? 1.471 -0.558 -16.374 1.00 90.56 84 ASN A C 1
ATOM 636 O O . ASN A 1 84 ? 2.354 -1.320 -16.776 1.00 90.56 84 ASN A O 1
ATOM 640 N N . PRO A 1 85 ? 0.729 -0.821 -15.279 1.00 91.94 85 PRO A N 1
ATOM 641 C CA . PRO A 1 85 ? 1.025 -1.924 -14.378 1.00 91.94 85 PRO A CA 1
ATOM 642 C C . PRO A 1 85 ? 1.089 -3.267 -15.107 1.00 91.94 85 PRO A C 1
ATOM 644 O O . PRO A 1 85 ? 0.174 -3.643 -15.840 1.00 91.94 85 PRO A O 1
ATOM 647 N N . ILE A 1 86 ? 2.177 -3.996 -14.879 1.00 87.12 86 ILE A N 1
ATOM 648 C CA . ILE A 1 86 ? 2.377 -5.364 -15.370 1.00 87.12 86 ILE A CA 1
ATOM 649 C C . ILE A 1 86 ? 2.174 -6.394 -14.261 1.00 87.12 86 ILE A C 1
ATOM 651 O O . ILE A 1 86 ? 2.006 -7.569 -14.564 1.00 87.12 86 ILE A O 1
ATOM 655 N N . ALA A 1 87 ? 2.188 -5.962 -12.999 1.00 88.38 87 ALA A N 1
ATOM 656 C CA . ALA A 1 87 ? 1.864 -6.779 -11.842 1.00 88.38 87 ALA A CA 1
ATOM 657 C C . ALA A 1 87 ? 1.199 -5.926 -10.756 1.00 88.38 87 ALA A C 1
ATOM 659 O O . ALA A 1 87 ? 1.547 -4.754 -10.575 1.00 88.38 87 ALA A O 1
ATOM 660 N N . ALA A 1 88 ? 0.252 -6.518 -10.033 1.00 92.12 88 ALA A N 1
ATOM 661 C CA . ALA A 1 88 ? -0.417 -5.905 -8.898 1.00 92.12 88 ALA A CA 1
ATOM 662 C C . ALA A 1 88 ? -0.833 -6.951 -7.855 1.00 92.12 88 ALA A C 1
ATOM 664 O O . ALA A 1 88 ? -1.374 -8.001 -8.193 1.00 92.12 88 ALA A O 1
ATOM 665 N N . LEU A 1 89 ? -0.635 -6.622 -6.580 1.00 93.12 89 LEU A N 1
ATOM 666 C CA . LEU A 1 89 ? -1.141 -7.342 -5.419 1.00 93.12 89 LEU A CA 1
ATOM 667 C C . LEU A 1 89 ? -2.167 -6.461 -4.707 1.00 93.12 89 LEU A C 1
ATOM 669 O O . LEU A 1 89 ? -1.824 -5.419 -4.150 1.00 93.12 89 LEU A O 1
ATOM 673 N N . LYS A 1 90 ? -3.426 -6.892 -4.710 1.00 93.69 90 LYS A N 1
ATOM 674 C CA . LYS A 1 90 ? -4.517 -6.273 -3.957 1.00 93.69 90 LYS A CA 1
ATOM 675 C C . LYS A 1 90 ? -4.757 -7.064 -2.680 1.00 93.69 90 LYS A C 1
ATOM 677 O O . LYS A 1 90 ? -5.052 -8.249 -2.766 1.00 93.69 90 LYS A O 1
ATOM 682 N N . ILE A 1 91 ? -4.709 -6.407 -1.530 1.00 95.12 91 ILE A N 1
ATOM 683 C CA . ILE A 1 91 ? -5.039 -6.978 -0.220 1.00 95.12 91 ILE A CA 1
ATOM 684 C C . ILE A 1 91 ? -6.182 -6.162 0.367 1.00 95.12 91 ILE A C 1
ATOM 686 O O . ILE A 1 91 ? -6.0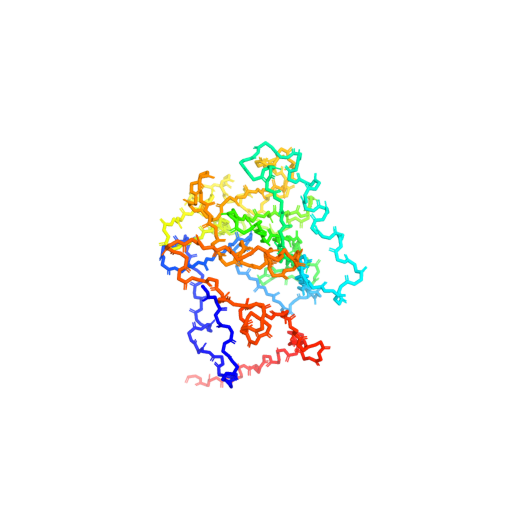96 -4.938 0.408 1.00 95.12 91 ILE A O 1
ATOM 690 N N . THR A 1 92 ? -7.258 -6.823 0.783 1.00 93.75 92 THR A N 1
ATOM 691 C CA . THR A 1 92 ? -8.422 -6.197 1.421 1.00 93.75 92 THR A CA 1
ATOM 692 C C . THR A 1 92 ? -8.595 -6.780 2.809 1.00 93.75 92 THR A C 1
ATOM 694 O O . THR A 1 92 ? -8.701 -7.993 2.955 1.00 93.75 92 THR A O 1
ATOM 697 N N . TRP A 1 93 ? -8.635 -5.903 3.797 1.00 95.75 93 TRP A N 1
ATOM 698 C CA . TRP A 1 93 ? -8.982 -6.195 5.174 1.00 95.75 93 TRP A CA 1
ATOM 699 C C . TRP A 1 93 ? -10.432 -5.770 5.365 1.00 95.75 93 TRP A C 1
ATOM 701 O O . TRP A 1 93 ? -10.731 -4.585 5.254 1.00 95.75 93 TRP A O 1
ATOM 711 N N . GLU A 1 94 ? -11.324 -6.729 5.575 1.00 95.25 94 GLU A N 1
ATOM 712 C CA . GLU A 1 94 ? -12.762 -6.520 5.724 1.00 95.25 94 GLU A CA 1
ATOM 713 C C . GLU A 1 94 ? -13.176 -6.768 7.172 1.00 95.25 94 GLU A C 1
ATOM 715 O O . GLU A 1 94 ? -12.786 -7.769 7.777 1.00 95.25 94 GLU A O 1
ATOM 720 N N . ALA A 1 95 ? -13.977 -5.844 7.705 1.00 93.75 95 ALA A N 1
ATOM 721 C CA . ALA A 1 95 ? -14.551 -5.920 9.044 1.00 93.75 95 ALA A CA 1
ATOM 722 C C . ALA A 1 95 ? -13.527 -6.153 10.175 1.00 93.75 95 ALA A C 1
ATOM 724 O O . ALA A 1 95 ? -13.812 -6.846 11.151 1.00 93.75 95 ALA A O 1
ATOM 725 N N . ILE A 1 96 ? -12.329 -5.564 10.071 1.00 93.88 96 ILE A N 1
ATOM 726 C CA . ILE A 1 96 ? -11.298 -5.706 11.107 1.00 93.88 96 ILE A CA 1
ATOM 727 C C . ILE A 1 96 ? -11.659 -4.875 12.335 1.00 93.88 96 ILE A C 1
ATOM 729 O O . ILE A 1 96 ? -12.023 -3.701 12.225 1.00 93.88 96 ILE A O 1
ATOM 733 N N . GLN A 1 97 ? -11.485 -5.474 13.509 1.00 92.56 97 GLN A N 1
ATOM 734 C CA . GLN A 1 97 ? -11.844 -4.887 14.791 1.00 92.56 97 GLN A CA 1
ATOM 735 C C . GLN A 1 97 ? -10.612 -4.597 15.670 1.00 92.56 97 GLN A C 1
ATOM 737 O O . GLN A 1 97 ? -9.590 -5.286 15.554 1.00 92.56 97 GLN A O 1
ATOM 742 N N . PRO A 1 98 ? -10.674 -3.590 16.565 1.00 91.31 98 PRO A N 1
ATOM 743 C CA . PRO A 1 98 ? -9.617 -3.333 17.528 1.00 91.31 98 PRO A CA 1
ATOM 744 C C . PRO A 1 98 ? -9.771 -4.239 18.766 1.00 91.31 98 PRO A C 1
ATOM 746 O O . PRO A 1 98 ? -10.890 -4.653 19.097 1.00 91.31 98 PRO A O 1
ATOM 749 N N . PRO A 1 99 ? -8.681 -4.492 19.514 1.00 89.19 99 PRO A N 1
ATOM 750 C CA . PRO A 1 99 ? -8.745 -5.216 20.779 1.00 89.19 99 PRO A CA 1
ATOM 751 C C . PRO A 1 99 ? -9.739 -4.587 21.760 1.00 89.19 99 PRO A C 1
ATOM 753 O O . PRO A 1 99 ? -9.758 -3.368 21.939 1.00 89.19 99 PRO A O 1
ATOM 756 N N . GLY A 1 100 ? -10.537 -5.432 22.415 1.00 87.81 100 GLY A N 1
ATOM 757 C CA . GLY A 1 100 ? -11.521 -5.014 23.421 1.00 87.81 100 GLY A CA 1
ATOM 758 C C . GLY A 1 100 ? -12.871 -4.543 22.869 1.00 87.81 100 GLY A C 1
ATOM 759 O O . GLY A 1 100 ? -13.752 -4.212 23.662 1.00 87.81 100 GLY A O 1
ATOM 760 N N . SER A 1 101 ? -13.060 -4.536 21.548 1.00 91.12 101 SER A N 1
ATOM 761 C CA . SER A 1 101 ? -14.371 -4.282 20.936 1.00 91.12 101 SER A CA 1
ATOM 762 C C . SER A 1 101 ? -15.325 -5.475 21.102 1.00 91.12 101 SER A C 1
ATOM 764 O O . SER A 1 101 ? -14.908 -6.611 21.332 1.00 91.12 101 SER A O 1
ATOM 766 N N . GLN A 1 102 ? -16.634 -5.225 21.001 1.00 93.62 102 GLN A N 1
ATOM 767 C CA . GLN A 1 102 ? -17.634 -6.298 20.959 1.00 93.62 102 GLN A CA 1
ATOM 768 C C . GLN A 1 102 ? -17.753 -6.866 19.537 1.00 93.62 102 GLN A C 1
ATOM 770 O O . GLN A 1 102 ? -17.584 -6.108 18.582 1.00 93.62 102 GLN A O 1
ATOM 775 N N . PRO A 1 103 ? -18.098 -8.155 19.354 1.00 93.31 103 PRO A N 1
ATOM 776 C CA . PRO A 1 103 ? -18.286 -8.740 18.025 1.00 93.31 103 PRO A CA 1
ATOM 777 C C . PRO A 1 103 ? -19.216 -7.906 17.130 1.00 93.31 103 PRO A C 1
ATOM 779 O O . PRO A 1 103 ? -20.357 -7.632 17.503 1.00 93.31 103 PRO A O 1
ATOM 782 N N . GLY A 1 104 ? -18.722 -7.504 15.954 1.00 89.25 104 GLY A N 1
ATOM 783 C CA . GLY A 1 104 ? -19.467 -6.714 14.967 1.00 89.25 104 GLY A CA 1
ATOM 784 C C . GLY A 1 104 ? -19.549 -5.205 15.237 1.00 89.25 104 GLY A C 1
ATOM 785 O O . GLY A 1 104 ? -20.274 -4.514 14.525 1.00 89.25 104 GLY A O 1
ATOM 786 N N . GLN A 1 105 ? -18.843 -4.679 16.243 1.00 91.56 105 GLN A N 1
ATOM 787 C CA . GLN A 1 105 ? -18.720 -3.238 16.503 1.00 91.56 105 GLN A CA 1
ATOM 788 C C . GLN A 1 105 ? -17.345 -2.712 16.096 1.00 91.56 105 GLN A C 1
ATOM 790 O O . GLN A 1 105 ? -16.378 -3.465 16.080 1.00 91.56 105 GLN A O 1
ATOM 795 N N . GLU A 1 106 ? -17.246 -1.405 15.829 1.00 92.88 106 GLU A N 1
ATOM 796 C CA . GLU A 1 106 ? -15.978 -0.763 15.456 1.00 92.88 106 GLU A CA 1
ATOM 797 C C . GLU A 1 106 ? -15.266 -1.538 14.334 1.00 92.88 106 GLU A C 1
ATOM 799 O O . GLU A 1 106 ? -14.096 -1.896 14.437 1.00 92.88 106 GLU A O 1
ATOM 804 N N . THR A 1 107 ? -15.989 -1.872 13.271 1.00 94.50 107 THR A N 1
ATOM 805 C CA . THR A 1 107 ? -15.409 -2.583 12.132 1.00 94.50 107 THR A CA 1
ATOM 806 C C . THR A 1 107 ? -14.791 -1.584 11.170 1.00 94.50 107 THR A C 1
ATOM 808 O O .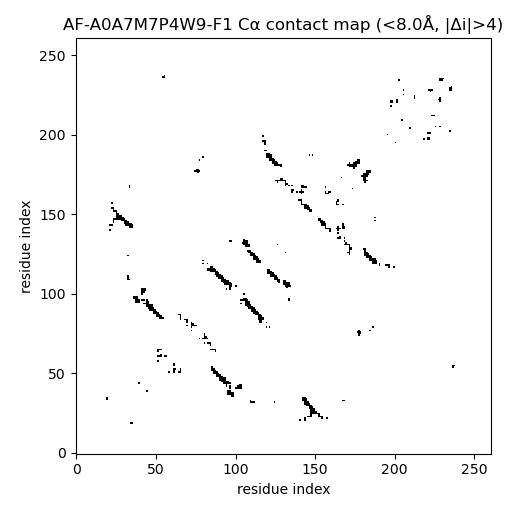 THR A 1 107 ? -15.408 -0.560 10.898 1.00 94.50 107 THR A O 1
ATOM 811 N N . ASN A 1 108 ? -13.612 -1.897 10.635 1.00 95.25 108 ASN A N 1
ATOM 812 C CA . ASN A 1 108 ? -12.975 -1.121 9.576 1.00 95.25 108 ASN A CA 1
ATOM 813 C C . ASN A 1 108 ? -12.735 -1.988 8.340 1.00 95.25 108 ASN A C 1
ATOM 815 O O . ASN A 1 108 ? -12.188 -3.090 8.454 1.00 95.25 108 ASN A O 1
ATOM 819 N N . THR A 1 109 ? -13.026 -1.430 7.164 1.00 95.69 109 THR A N 1
ATOM 820 C CA . THR A 1 109 ? -12.664 -2.027 5.873 1.00 95.69 109 THR A CA 1
ATOM 821 C C . THR A 1 109 ? -11.708 -1.134 5.086 1.00 95.69 109 THR A C 1
ATOM 823 O O . THR A 1 109 ? -11.972 0.044 4.826 1.00 95.69 109 THR A O 1
ATOM 826 N N . TYR A 1 110 ? -10.567 -1.693 4.687 1.00 96.19 110 TYR A N 1
ATOM 827 C CA . TYR A 1 110 ? -9.534 -0.980 3.937 1.00 96.19 110 TYR A CA 1
ATOM 828 C C . TYR A 1 110 ? -8.749 -1.915 3.015 1.00 96.19 110 TYR A C 1
ATOM 830 O O . TYR A 1 110 ? -8.768 -3.137 3.145 1.00 96.19 110 TYR A O 1
ATOM 838 N N . GLN A 1 111 ? -8.061 -1.336 2.037 1.00 96.50 111 GLN A N 1
ATOM 839 C CA . GLN A 1 111 ? -7.382 -2.061 0.973 1.00 96.50 111 GLN A CA 1
ATOM 840 C C . GLN A 1 111 ? -6.040 -1.414 0.628 1.00 96.50 111 GLN A C 1
ATOM 842 O O . GLN A 1 111 ? -5.931 -0.191 0.554 1.00 96.50 111 GLN A O 1
ATOM 847 N N . ALA A 1 112 ? -5.046 -2.247 0.327 1.00 96.88 112 ALA A N 1
ATOM 848 C CA . ALA A 1 112 ? -3.836 -1.856 -0.386 1.00 96.88 112 ALA A CA 1
ATOM 849 C C . ALA A 1 112 ? -3.808 -2.510 -1.763 1.00 96.88 112 ALA A C 1
ATOM 851 O O . ALA A 1 112 ? -4.128 -3.688 -1.904 1.00 96.88 112 ALA A O 1
ATOM 852 N N . VAL A 1 113 ? -3.367 -1.760 -2.765 1.00 96.31 113 VAL A N 1
ATOM 853 C CA . VAL A 1 113 ? -2.979 -2.283 -4.073 1.00 96.31 113 VAL A CA 1
ATOM 854 C C . VAL A 1 113 ? -1.535 -1.885 -4.313 1.00 96.31 113 VAL A C 1
ATOM 856 O O . VAL A 1 113 ? -1.267 -0.730 -4.629 1.00 96.31 113 VAL A O 1
ATOM 859 N N . VAL A 1 114 ? -0.608 -2.822 -4.141 1.00 96.06 114 VAL A N 1
ATOM 860 C CA . VAL A 1 114 ? 0.801 -2.633 -4.507 1.00 96.06 114 VAL A CA 1
ATOM 861 C C . VAL A 1 114 ? 0.956 -3.033 -5.963 1.00 96.06 114 VAL A C 1
ATOM 863 O O . VAL A 1 114 ? 0.474 -4.091 -6.356 1.00 96.06 114 VAL A O 1
ATOM 866 N N . PHE A 1 115 ? 1.595 -2.208 -6.778 1.00 94.25 115 PHE A N 1
ATOM 867 C CA . PHE A 1 115 ? 1.714 -2.460 -8.208 1.00 94.25 115 PHE A CA 1
ATOM 868 C C . PHE A 1 115 ? 3.046 -1.988 -8.768 1.00 94.25 115 PHE A C 1
ATOM 870 O O . PHE A 1 115 ? 3.710 -1.126 -8.197 1.00 94.25 115 PHE A O 1
ATOM 877 N N . THR A 1 116 ? 3.417 -2.538 -9.919 1.00 92.62 116 THR A N 1
ATOM 878 C CA . THR A 1 116 ? 4.590 -2.098 -10.671 1.00 92.62 116 THR A CA 1
ATOM 879 C C . THR A 1 116 ? 4.367 -2.242 -12.170 1.00 92.62 116 THR A C 1
ATOM 881 O O . THR A 1 116 ? 3.707 -3.179 -12.626 1.00 92.62 116 THR A O 1
ATOM 884 N N . ASP A 1 117 ? 4.922 -1.320 -12.953 1.00 89.06 117 ASP A N 1
ATOM 885 C CA . ASP A 1 117 ? 5.057 -1.446 -14.411 1.00 89.06 117 ASP A CA 1
ATOM 886 C C . ASP A 1 117 ? 6.448 -1.965 -14.835 1.00 89.06 117 ASP A C 1
ATOM 888 O O . ASP A 1 117 ? 6.769 -2.052 -16.023 1.00 89.06 117 ASP A O 1
ATOM 892 N N . GLY A 1 118 ? 7.271 -2.335 -13.848 1.00 86.00 118 GLY A N 1
ATOM 893 C CA . GLY A 1 118 ? 8.654 -2.753 -14.011 1.00 86.00 118 GLY A CA 1
ATOM 894 C C . GLY A 1 118 ? 9.673 -1.623 -13.885 1.00 86.00 118 GLY A C 1
ATOM 895 O O . GLY A 1 118 ? 10.836 -1.914 -13.614 1.00 86.00 118 GLY A O 1
ATOM 896 N N . LYS A 1 119 ? 9.263 -0.360 -14.040 1.00 86.81 119 LYS A N 1
ATOM 897 C CA . LYS A 1 119 ? 10.111 0.826 -13.852 1.00 86.81 119 LYS A CA 1
ATOM 898 C C . LYS A 1 119 ? 9.743 1.585 -12.588 1.00 86.81 119 LYS A C 1
ATOM 900 O O . LYS A 1 119 ? 10.623 1.948 -11.822 1.00 86.81 119 LYS A O 1
ATOM 905 N N . GLN A 1 120 ? 8.455 1.787 -12.368 1.00 91.19 120 GLN A N 1
ATOM 906 C CA . GLN A 1 120 ? 7.889 2.435 -11.200 1.00 91.19 120 GLN A CA 1
ATOM 907 C C . GLN A 1 120 ? 7.149 1.400 -10.356 1.00 91.19 120 GLN A C 1
ATOM 909 O O . GLN A 1 120 ? 6.571 0.436 -10.870 1.00 91.19 120 GLN A O 1
ATOM 914 N N . THR A 1 121 ? 7.177 1.589 -9.045 1.00 91.81 121 THR A N 1
ATOM 915 C CA . THR A 1 121 ? 6.442 0.791 -8.068 1.00 91.81 121 THR A CA 1
ATOM 916 C C . THR A 1 121 ? 5.631 1.735 -7.206 1.00 91.81 121 THR A C 1
ATOM 918 O O . THR A 1 121 ? 6.142 2.739 -6.719 1.00 91.81 121 THR A O 1
ATOM 921 N N . GLY A 1 122 ? 4.358 1.421 -7.008 1.00 93.81 122 GLY A N 1
ATOM 922 C CA . GLY A 1 122 ? 3.459 2.248 -6.222 1.00 93.81 122 GLY A CA 1
ATOM 923 C C . GLY A 1 122 ? 2.565 1.430 -5.310 1.00 93.81 122 GLY A C 1
ATOM 924 O O . GLY A 1 122 ? 2.398 0.221 -5.477 1.00 93.81 122 GLY A O 1
ATOM 925 N N . VAL A 1 123 ? 1.958 2.118 -4.351 1.00 95.38 123 VAL A N 1
ATOM 926 C CA . VAL A 1 123 ? 0.859 1.597 -3.546 1.00 95.38 123 VAL A CA 1
ATOM 927 C C . VAL A 1 123 ? -0.326 2.542 -3.612 1.00 95.38 123 VAL A C 1
ATOM 929 O O . VAL A 1 123 ? -0.188 3.748 -3.423 1.00 95.38 123 VAL A O 1
ATOM 932 N N . MET A 1 124 ? -1.505 1.979 -3.854 1.00 95.81 124 MET A N 1
ATOM 933 C CA . MET A 1 124 ? -2.777 2.659 -3.671 1.00 95.81 124 MET A CA 1
ATOM 934 C C . MET A 1 124 ? -3.440 2.153 -2.392 1.00 95.81 124 MET A C 1
ATOM 936 O O . MET A 1 124 ? -3.720 0.963 -2.265 1.00 95.81 124 MET A O 1
ATOM 940 N N . MET A 1 125 ? -3.704 3.055 -1.455 1.00 96.12 125 MET A N 1
ATOM 941 C CA . MET A 1 125 ? -4.414 2.780 -0.209 1.00 96.12 125 MET A CA 1
ATOM 942 C C . MET A 1 125 ? -5.844 3.290 -0.343 1.00 96.12 125 MET A C 1
ATOM 944 O O . MET A 1 125 ? -6.049 4.461 -0.658 1.00 96.12 125 MET A O 1
ATOM 948 N N . ASN A 1 126 ? -6.826 2.424 -0.119 1.00 95.88 126 ASN A N 1
ATOM 949 C CA . ASN A 1 126 ? -8.239 2.783 -0.166 1.00 95.88 126 ASN A CA 1
ATOM 950 C C . ASN A 1 126 ? -8.902 2.441 1.168 1.00 95.88 126 ASN A C 1
ATOM 952 O O . ASN A 1 126 ? -8.732 1.336 1.678 1.00 95.88 126 ASN A O 1
ATOM 956 N N . TYR A 1 127 ? -9.691 3.363 1.694 1.00 96.50 127 TYR A N 1
ATOM 957 C CA . TYR A 1 127 ? -10.499 3.186 2.894 1.00 96.50 127 TYR A CA 1
ATOM 958 C C . TYR A 1 127 ? -11.963 3.237 2.475 1.00 96.50 127 TYR A C 1
ATOM 960 O O . TYR A 1 127 ? -12.350 4.113 1.697 1.00 96.50 127 TYR A O 1
ATOM 968 N N . GLN A 1 128 ? -12.771 2.283 2.933 1.00 93.94 128 GLN A N 1
ATOM 969 C CA . GLN A 1 128 ? -14.184 2.270 2.578 1.00 93.94 128 GLN A CA 1
ATOM 970 C C . GLN A 1 128 ? -14.863 3.514 3.165 1.00 93.94 128 GLN A C 1
ATOM 972 O O . GLN A 1 128 ? -14.759 3.794 4.357 1.00 93.94 128 GLN A O 1
ATOM 977 N N . ALA A 1 129 ? -15.507 4.296 2.298 1.00 90.12 129 ALA A N 1
ATOM 978 C CA . ALA A 1 129 ? -16.055 5.601 2.649 1.00 90.12 129 ALA A CA 1
ATOM 979 C C . ALA A 1 129 ? -17.077 5.493 3.793 1.00 90.12 129 ALA A C 1
ATOM 981 O O . ALA A 1 129 ? -18.080 4.793 3.661 1.00 90.12 129 ALA A O 1
ATOM 982 N N . GLY A 1 130 ? -16.831 6.208 4.893 1.00 87.38 130 GLY A N 1
ATOM 983 C CA . GLY A 1 130 ? -17.690 6.201 6.079 1.00 87.38 130 GLY A CA 1
ATOM 984 C C . GLY A 1 130 ? -17.604 4.937 6.945 1.00 87.38 130 GLY A C 1
ATOM 985 O O . GLY A 1 130 ? -18.395 4.813 7.878 1.00 87.38 130 GLY A O 1
ATOM 986 N N . ASP A 1 131 ? -16.691 4.008 6.649 1.00 91.94 131 ASP A N 1
ATOM 987 C CA . ASP A 1 131 ? -16.633 2.675 7.267 1.00 91.94 131 ASP A CA 1
ATOM 988 C C . ASP A 1 131 ? -15.502 2.515 8.285 1.00 91.94 131 ASP A C 1
ATOM 990 O O . ASP A 1 131 ? -15.404 1.473 8.914 1.00 91.94 131 ASP A O 1
ATOM 994 N N . LEU A 1 132 ? -14.635 3.515 8.481 1.00 94.50 132 LEU A N 1
ATOM 995 C CA . LEU A 1 132 ? -13.662 3.445 9.575 1.00 94.50 132 LEU A CA 1
ATOM 996 C C . LEU A 1 132 ? -14.342 3.905 10.872 1.00 94.50 132 LEU A C 1
ATOM 998 O O . LEU A 1 132 ? -14.544 5.097 11.104 1.00 94.50 132 LEU A O 1
ATOM 1002 N N . GLN A 1 133 ? -14.725 2.943 11.708 1.00 94.50 133 GLN A N 1
ATOM 1003 C CA . GLN A 1 133 ? -15.584 3.134 12.877 1.00 94.50 133 GLN A CA 1
ATOM 1004 C C . GLN A 1 133 ? -14.851 3.092 14.221 1.00 94.50 133 GLN A C 1
ATOM 1006 O O . GLN A 1 133 ? -15.473 3.351 15.252 1.00 94.50 133 GLN A O 1
ATOM 1011 N N . TRP A 1 134 ? -13.556 2.771 14.242 1.00 93.19 134 TRP A N 1
ATOM 1012 C CA . TRP A 1 134 ? -12.798 2.674 15.495 1.00 93.19 134 TRP A CA 1
ATOM 1013 C C . TRP A 1 134 ? -12.863 3.971 16.304 1.00 93.19 134 TRP A C 1
ATOM 1015 O O . TRP A 1 134 ? -12.659 5.069 15.775 1.00 93.19 134 TRP A O 1
ATOM 1025 N N . HIS A 1 135 ? -13.095 3.851 17.610 1.00 91.31 135 HIS A N 1
ATOM 1026 C CA . HIS A 1 135 ? -13.215 5.010 18.488 1.00 91.31 135 HIS A CA 1
ATOM 1027 C C . HIS A 1 135 ? -11.867 5.716 18.679 1.00 91.31 135 HIS A C 1
ATOM 1029 O O . HIS A 1 135 ? -11.014 5.288 19.456 1.00 91.31 135 HIS A O 1
ATOM 1035 N N . THR A 1 136 ? -11.687 6.838 17.980 1.00 89.38 136 THR A N 1
ATOM 1036 C CA . THR A 1 136 ? -10.429 7.605 17.951 1.00 89.38 136 THR A CA 1
ATOM 1037 C C . THR A 1 136 ? -10.092 8.263 19.287 1.00 89.38 136 THR A C 1
ATOM 1039 O O . THR A 1 136 ? -8.920 8.366 19.642 1.00 89.38 136 THR A O 1
ATOM 1042 N N . SER A 1 137 ? -11.104 8.649 20.070 1.00 85.25 137 SER A N 1
ATOM 1043 C CA . SER A 1 137 ? -10.944 9.247 21.403 1.00 85.25 137 SER A CA 1
ATOM 1044 C C . SER A 1 137 ? -10.318 8.296 22.425 1.00 85.25 137 SER A C 1
ATOM 1046 O O . SER A 1 137 ? -9.742 8.757 23.407 1.00 85.25 137 SER A O 1
ATOM 1048 N N . LEU A 1 138 ? -10.397 6.983 22.184 1.00 85.25 138 LEU A N 1
ATOM 1049 C CA . LEU A 1 138 ? -9.804 5.946 23.028 1.00 85.25 138 LEU A CA 1
ATOM 1050 C C . LEU A 1 138 ? -8.360 5.607 22.624 1.00 85.25 138 LEU A C 1
ATOM 1052 O O . LEU A 1 138 ? -7.740 4.739 23.236 1.00 85.25 138 LEU A O 1
ATOM 1056 N N . LYS A 1 139 ? -7.817 6.246 21.578 1.00 86.38 139 LYS A N 1
ATOM 1057 C CA . LYS A 1 139 ? -6.475 5.960 21.057 1.00 86.38 139 LYS A CA 1
ATOM 1058 C C . LYS A 1 139 ? -5.472 6.991 21.571 1.00 86.38 139 LYS A C 1
ATOM 1060 O O . LYS A 1 139 ? -5.608 8.196 21.354 1.00 86.38 139 LYS A O 1
ATOM 1065 N N . GLU A 1 140 ? -4.428 6.502 22.236 1.00 85.94 140 GLU A N 1
ATOM 1066 C CA . GLU A 1 140 ? -3.351 7.349 22.764 1.00 85.94 140 GLU A CA 1
ATOM 1067 C C . GLU A 1 140 ? -2.460 7.919 21.653 1.00 85.94 140 GLU A C 1
ATOM 1069 O O . GLU A 1 140 ? -1.988 9.051 21.758 1.00 85.94 140 GLU A O 1
ATOM 1074 N N . LEU A 1 141 ? -2.268 7.153 20.575 1.00 88.69 141 LEU A N 1
ATOM 1075 C CA . LEU A 1 141 ? -1.377 7.456 19.455 1.00 88.69 141 LEU A CA 1
ATOM 1076 C C . LEU A 1 141 ? -2.132 7.383 18.120 1.00 88.69 141 LEU A C 1
ATOM 1078 O O . LEU A 1 141 ? -3.090 6.605 18.017 1.00 88.69 141 LEU A O 1
ATOM 1082 N N . PRO A 1 142 ? -1.704 8.148 17.098 1.00 90.62 142 PRO A N 1
ATOM 1083 C CA . PRO A 1 142 ? -2.260 8.027 15.754 1.00 90.62 142 PRO A CA 1
ATOM 1084 C C . PRO A 1 142 ? -2.039 6.619 15.193 1.00 90.62 142 PRO A C 1
ATOM 1086 O O . PRO A 1 142 ? -1.103 5.914 15.577 1.00 90.62 142 PRO A O 1
ATOM 1089 N N . ALA A 1 143 ? -2.900 6.209 14.265 1.00 90.88 143 ALA A N 1
ATOM 1090 C CA . ALA A 1 143 ? -2.644 5.025 13.464 1.00 90.88 143 ALA A CA 1
ATOM 1091 C C . ALA A 1 143 ? -1.413 5.268 12.588 1.00 90.88 143 ALA A C 1
ATOM 1093 O O . ALA A 1 143 ? -1.276 6.318 11.955 1.00 90.88 143 ALA A O 1
ATOM 1094 N N . ARG A 1 144 ? -0.537 4.271 12.495 1.00 89.94 144 ARG A N 1
ATOM 1095 C CA . ARG A 1 144 ? 0.595 4.331 11.578 1.00 89.94 144 ARG A CA 1
ATOM 1096 C C . ARG A 1 144 ? 0.096 4.200 10.146 1.00 89.94 144 ARG A C 1
ATOM 1098 O O . ARG A 1 144 ? -0.466 3.173 9.772 1.00 89.94 144 ARG A O 1
ATOM 1105 N N . VAL A 1 145 ? 0.353 5.210 9.328 1.00 92.19 145 VAL A N 1
ATOM 1106 C CA . VAL A 1 145 ? 0.035 5.188 7.898 1.00 92.19 145 VAL A CA 1
ATOM 1107 C C . VAL A 1 145 ? 1.249 5.666 7.122 1.00 92.19 145 VAL A C 1
ATOM 1109 O O . VAL A 1 145 ? 1.827 6.699 7.463 1.00 92.19 145 VAL A O 1
ATOM 1112 N N . GLY A 1 146 ? 1.632 4.917 6.091 1.00 92.06 146 GLY A N 1
ATOM 1113 C CA . GLY A 1 146 ? 2.777 5.243 5.244 1.00 92.06 146 GLY A CA 1
ATOM 1114 C C . GLY A 1 146 ? 3.555 4.016 4.801 1.00 92.06 146 GLY A C 1
ATOM 1115 O O . GLY A 1 146 ? 2.995 2.922 4.681 1.00 92.06 146 GLY A O 1
ATOM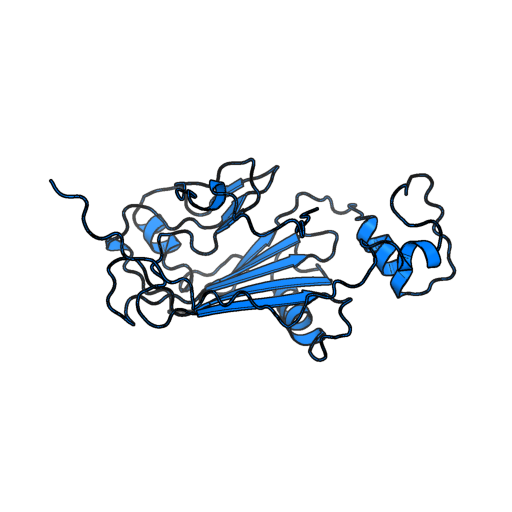 1116 N N . TYR A 1 147 ? 4.840 4.213 4.538 1.00 90.25 147 TYR A N 1
ATOM 1117 C CA . TYR A 1 147 ? 5.729 3.164 4.067 1.00 90.25 147 TYR A CA 1
ATOM 1118 C C . TYR A 1 147 ? 7.180 3.434 4.468 1.00 90.25 147 TYR A C 1
ATOM 1120 O O . TYR A 1 147 ? 7.581 4.565 4.734 1.00 90.25 147 TYR A O 1
ATOM 1128 N N . SER A 1 148 ? 7.978 2.378 4.448 1.00 88.75 148 SER A N 1
ATOM 1129 C CA . SER A 1 148 ? 9.434 2.432 4.434 1.00 88.75 148 SER A CA 1
ATOM 1130 C C . SER A 1 148 ? 9.946 1.596 3.273 1.00 88.75 148 SER A C 1
ATOM 1132 O O . SER A 1 148 ? 9.361 0.569 2.925 1.00 88.75 148 SER A O 1
ATOM 1134 N N . ASN A 1 149 ? 11.048 2.016 2.671 1.00 80.44 149 ASN A N 1
ATOM 1135 C CA . ASN A 1 149 ? 11.879 1.175 1.824 1.00 80.44 149 ASN A CA 1
ATOM 1136 C C . ASN A 1 149 ? 13.332 1.246 2.345 1.00 80.44 149 ASN A C 1
ATOM 1138 O O . ASN A 1 149 ? 13.573 1.694 3.468 1.00 80.44 149 ASN A O 1
ATOM 1142 N N . ILE A 1 150 ? 14.295 0.719 1.588 1.00 74.44 150 ILE A N 1
ATOM 1143 C CA . ILE A 1 150 ? 15.698 0.693 2.030 1.00 74.44 150 ILE A CA 1
ATOM 1144 C C . ILE A 1 150 ? 16.342 2.090 2.064 1.00 74.44 150 ILE A C 1
ATOM 1146 O O . ILE A 1 150 ? 17.247 2.315 2.863 1.00 74.44 150 ILE A O 1
ATOM 1150 N N . ASP A 1 151 ? 15.836 3.022 1.257 1.00 76.38 151 ASP A N 1
ATOM 1151 C CA . ASP A 1 151 ? 16.444 4.328 0.995 1.00 76.38 151 ASP A CA 1
ATOM 1152 C C . ASP A 1 151 ? 15.608 5.512 1.523 1.00 76.38 151 ASP A C 1
ATOM 1154 O O . ASP A 1 151 ? 16.125 6.621 1.641 1.00 76.38 151 ASP A O 1
ATOM 1158 N N . ASP A 1 152 ? 14.328 5.299 1.836 1.00 81.81 152 ASP A N 1
ATOM 1159 C CA . ASP A 1 152 ? 13.353 6.338 2.164 1.00 81.81 152 ASP A CA 1
ATOM 1160 C C . ASP A 1 152 ? 12.286 5.849 3.159 1.00 81.81 152 ASP A C 1
ATOM 1162 O O . ASP A 1 152 ? 11.934 4.664 3.233 1.00 81.81 152 ASP A O 1
ATOM 1166 N N . VAL A 1 153 ? 11.757 6.790 3.938 1.00 86.50 153 VAL A N 1
ATOM 1167 C CA . VAL A 1 153 ? 10.737 6.559 4.958 1.00 86.50 153 VAL A CA 1
ATOM 1168 C C . VAL A 1 153 ? 9.702 7.670 4.899 1.00 86.50 153 VAL A C 1
ATOM 1170 O O . VAL A 1 153 ? 10.028 8.844 5.044 1.00 86.50 153 VAL A O 1
ATOM 1173 N N . MET A 1 154 ? 8.434 7.281 4.797 1.00 88.50 154 MET A N 1
ATOM 1174 C CA . MET A 1 154 ? 7.304 8.197 4.830 1.00 88.50 154 MET A CA 1
ATOM 1175 C C . MET A 1 154 ? 6.350 7.823 5.965 1.00 88.50 154 MET A C 1
ATOM 1177 O O . MET A 1 154 ? 5.677 6.790 5.914 1.00 88.50 154 MET A O 1
ATOM 1181 N N . ASN A 1 155 ? 6.221 8.707 6.954 1.00 87.75 155 ASN A N 1
ATOM 1182 C CA . ASN A 1 155 ? 5.136 8.664 7.932 1.00 87.75 155 ASN A CA 1
ATOM 1183 C C . ASN A 1 155 ? 4.150 9.797 7.631 1.00 87.75 155 ASN A C 1
ATOM 1185 O O . ASN A 1 155 ? 4.533 10.959 7.546 1.00 87.75 155 ASN A O 1
ATOM 1189 N N . LEU A 1 156 ? 2.863 9.481 7.481 1.00 86.88 156 LEU A N 1
ATOM 1190 C CA . LEU A 1 156 ? 1.853 10.509 7.202 1.00 86.88 156 LEU A CA 1
ATOM 1191 C C . LEU A 1 156 ? 1.370 11.235 8.464 1.00 86.88 156 LEU A C 1
ATOM 1193 O O . LEU A 1 156 ? 0.879 12.355 8.368 1.00 86.88 156 LEU A O 1
ATOM 1197 N N . TYR A 1 157 ? 1.455 10.579 9.622 1.00 85.56 157 TYR A N 1
ATOM 1198 C CA . TYR A 1 157 ? 0.918 11.068 10.890 1.00 85.56 157 TYR A CA 1
ATOM 1199 C C . TYR A 1 157 ? 1.972 10.905 11.982 1.00 85.56 157 TYR A C 1
ATOM 1201 O O . TYR A 1 157 ? 2.061 9.854 12.616 1.00 85.56 157 TYR A O 1
ATOM 1209 N N . GLU A 1 158 ? 2.804 11.933 12.147 1.00 82.56 158 GLU A N 1
ATOM 1210 C CA . GLU A 1 158 ? 3.914 11.931 13.109 1.00 82.56 158 GLU A CA 1
ATOM 1211 C C . GLU A 1 158 ? 3.573 12.622 14.438 1.00 82.56 158 GLU A C 1
ATOM 1213 O O . GLU A 1 158 ? 4.119 12.248 15.477 1.00 82.56 158 GLU A O 1
ATOM 1218 N N . ASP A 1 159 ? 2.659 13.598 14.419 1.00 80.44 159 ASP A N 1
ATOM 1219 C CA . ASP A 1 159 ? 2.220 14.325 15.616 1.00 80.44 159 ASP A CA 1
ATOM 1220 C C . ASP A 1 159 ? 1.196 13.510 16.438 1.00 80.44 159 ASP A C 1
ATOM 1222 O O . ASP A 1 159 ? 0.619 12.516 15.997 1.00 80.44 159 ASP A O 1
ATOM 1226 N N . THR A 1 160 ? 0.979 13.917 17.681 1.00 83.12 160 THR A N 1
ATOM 1227 C CA . THR A 1 160 ? 0.082 13.289 18.656 1.00 83.12 160 THR A CA 1
ATOM 1228 C C . THR A 1 160 ? -1.104 14.172 19.041 1.00 83.12 160 THR A C 1
ATOM 1230 O O . THR A 1 160 ? -1.886 13.802 19.928 1.00 83.12 160 THR A O 1
ATOM 1233 N N . ASP A 1 161 ? -1.271 15.317 18.374 1.00 87.69 161 ASP A N 1
ATOM 1234 C CA . ASP A 1 161 ? -2.434 16.182 18.533 1.00 87.69 161 ASP A CA 1
ATOM 1235 C C . ASP A 1 161 ? -3.750 15.463 18.159 1.00 87.69 161 ASP A C 1
ATOM 1237 O O . ASP A 1 161 ? -3.778 14.386 17.549 1.00 87.69 161 ASP A O 1
ATOM 1241 N N . GLN A 1 162 ? -4.876 16.026 18.600 1.00 87.38 162 GLN A N 1
ATOM 1242 C CA . GLN A 1 162 ? -6.181 15.384 18.435 1.00 87.38 162 GLN A CA 1
ATOM 1243 C C . GLN A 1 162 ? -6.612 15.273 16.970 1.00 87.38 162 GLN A C 1
ATOM 1245 O O . GLN A 1 162 ? -7.206 14.253 16.612 1.00 87.38 162 GLN A O 1
ATOM 1250 N N . ASP A 1 163 ? -6.283 16.256 16.132 1.00 90.12 163 ASP A N 1
ATOM 1251 C CA . ASP A 1 163 ? -6.667 16.266 14.723 1.00 90.12 163 ASP A CA 1
ATOM 1252 C C . ASP A 1 163 ? -5.845 15.236 13.947 1.00 90.12 163 ASP A C 1
ATOM 1254 O O . ASP A 1 163 ? -6.404 14.456 13.176 1.00 90.12 163 ASP A O 1
ATOM 1258 N N . THR A 1 164 ? -4.539 15.142 14.208 1.00 90.12 164 THR A N 1
ATOM 1259 C CA . THR A 1 164 ? -3.670 14.102 13.635 1.00 90.12 164 THR A CA 1
ATOM 1260 C C . THR A 1 164 ? -4.161 12.703 13.992 1.00 90.12 164 THR A C 1
ATOM 1262 O O . THR A 1 164 ? -4.315 11.848 13.112 1.00 90.12 164 THR A O 1
ATOM 1265 N N . LYS A 1 165 ? -4.501 12.465 15.265 1.00 91.19 165 LYS A N 1
ATOM 1266 C CA . LYS A 1 165 ? -5.079 11.184 15.694 1.00 91.19 165 LYS A CA 1
ATOM 1267 C C . LYS A 1 165 ? -6.400 10.908 14.995 1.00 91.19 165 LYS A C 1
ATOM 1269 O O . LYS A 1 165 ? -6.554 9.836 14.412 1.00 91.19 165 LYS A O 1
ATOM 1274 N N . TYR A 1 166 ? -7.324 11.862 15.001 1.00 92.75 166 TYR A N 1
ATOM 1275 C CA . TYR A 1 166 ? -8.614 11.709 14.340 1.00 92.75 166 TYR A CA 1
ATOM 1276 C C . TYR A 1 166 ? -8.443 11.369 12.853 1.00 92.75 166 TYR A C 1
ATOM 1278 O O . TYR A 1 166 ? -8.961 10.353 12.392 1.00 92.75 166 TYR A O 1
ATOM 1286 N N . ASN A 1 167 ? -7.639 12.148 12.128 1.00 91.50 167 ASN A N 1
ATOM 1287 C CA . ASN A 1 167 ? -7.410 11.984 10.694 1.00 91.50 167 ASN A CA 1
ATOM 1288 C C . ASN A 1 167 ? -6.707 10.664 10.347 1.00 91.50 167 ASN A C 1
ATOM 1290 O O . ASN A 1 167 ? -7.002 10.079 9.305 1.00 91.50 167 ASN A O 1
ATOM 1294 N N . SER A 1 168 ? -5.821 10.161 11.214 1.00 92.56 168 SER A N 1
ATOM 1295 C CA . SER A 1 168 ? -5.151 8.869 11.010 1.00 92.56 168 SER A CA 1
ATOM 1296 C C . SER A 1 168 ? -6.115 7.674 11.052 1.00 92.56 168 SER A C 1
ATOM 1298 O O . SER A 1 168 ? -5.964 6.738 10.269 1.00 92.56 168 SER A O 1
ATOM 1300 N N . TYR A 1 169 ? -7.142 7.724 11.909 1.00 94.12 169 TYR A N 1
ATOM 1301 C CA . TYR A 1 169 ? -8.162 6.677 12.035 1.00 94.12 169 TYR A CA 1
ATOM 1302 C C . TYR A 1 169 ? -9.422 6.948 11.203 1.00 94.12 169 TYR A C 1
ATOM 1304 O O . TYR A 1 169 ? -10.236 6.044 11.070 1.00 94.12 169 TYR A O 1
ATOM 1312 N N . ARG A 1 170 ? -9.600 8.156 10.649 1.00 94.50 170 ARG A N 1
ATOM 1313 C CA . ARG A 1 170 ? -10.761 8.567 9.830 1.00 94.50 170 ARG A CA 1
ATOM 1314 C C . ARG A 1 170 ? -10.386 8.968 8.406 1.00 94.50 170 ARG A C 1
ATOM 1316 O O . ARG A 1 170 ? -10.938 9.899 7.820 1.00 94.50 170 ARG A O 1
ATOM 1323 N N . ARG A 1 171 ? -9.424 8.244 7.833 1.00 93.50 171 ARG A N 1
ATOM 1324 C CA . ARG A 1 171 ? -8.948 8.436 6.452 1.00 93.50 171 ARG A CA 1
ATOM 1325 C C . ARG A 1 171 ? -10.063 8.304 5.419 1.00 93.50 171 ARG A C 1
ATOM 1327 O O . ARG A 1 171 ? -9.996 8.932 4.370 1.00 93.50 171 ARG A O 1
ATOM 1334 N N . ASP A 1 172 ? -11.089 7.522 5.735 1.00 95.50 172 ASP A N 1
ATOM 1335 C CA . ASP A 1 172 ? -12.313 7.349 4.954 1.00 95.50 172 ASP A CA 1
ATOM 1336 C C . ASP A 1 172 ? -13.101 8.642 4.723 1.00 95.50 172 ASP A C 1
ATOM 1338 O O . ASP A 1 172 ? -13.900 8.689 3.792 1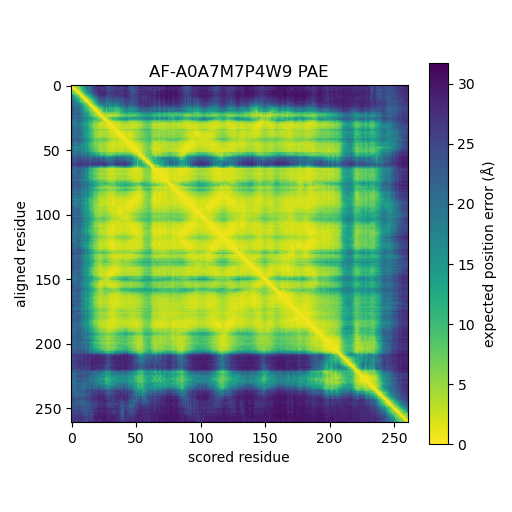.00 95.50 172 ASP A O 1
ATOM 1342 N N . LEU A 1 173 ? -12.893 9.669 5.553 1.00 94.56 173 LEU A N 1
ATOM 1343 C CA . LEU A 1 173 ? -13.584 10.958 5.475 1.00 94.56 173 LEU A CA 1
ATOM 1344 C C . LEU A 1 173 ? -12.733 12.082 4.872 1.00 94.56 173 LEU A C 1
ATOM 1346 O O . LEU A 1 173 ? -13.215 13.205 4.728 1.00 94.56 173 LEU A O 1
ATOM 1350 N N . VAL A 1 174 ? -11.470 11.813 4.541 1.00 90.69 174 VAL A N 1
ATOM 1351 C CA . VAL A 1 174 ? -10.530 12.827 4.054 1.00 90.69 174 VAL A CA 1
ATOM 1352 C C . VAL A 1 174 ? -10.303 12.637 2.557 1.00 90.69 174 VAL A C 1
ATOM 1354 O O . VAL A 1 174 ? -10.078 11.522 2.084 1.00 90.69 174 VAL A O 1
ATOM 1357 N N . THR A 1 175 ? -10.340 13.727 1.789 1.00 91.81 175 THR A N 1
ATOM 1358 C CA . THR A 1 175 ? -9.932 13.709 0.377 1.00 91.81 175 THR A CA 1
ATOM 1359 C C . THR A 1 175 ? -8.443 13.410 0.286 1.00 91.81 175 THR A C 1
ATOM 1361 O O . THR A 1 175 ? -7.621 14.179 0.783 1.00 91.81 175 THR A O 1
ATOM 1364 N N . GLY A 1 176 ? -8.090 12.277 -0.319 1.00 89.62 176 GLY A N 1
ATOM 1365 C CA . GLY A 1 176 ? -6.698 11.892 -0.478 1.00 89.62 176 GLY A CA 1
ATOM 1366 C C . GLY A 1 176 ? -6.021 12.548 -1.675 1.00 89.62 176 GLY A C 1
ATOM 1367 O O . GLY A 1 176 ? -6.637 13.282 -2.446 1.00 89.62 176 GLY A O 1
ATOM 1368 N N . ASN A 1 177 ? -4.730 12.263 -1.854 1.00 90.81 177 ASN A N 1
ATOM 1369 C CA . ASN A 1 177 ? -3.916 12.853 -2.927 1.00 90.81 177 ASN A CA 1
ATOM 1370 C C . ASN A 1 177 ? -4.279 12.349 -4.336 1.00 90.81 177 ASN A C 1
ATOM 1372 O O . ASN A 1 177 ? -3.750 12.840 -5.323 1.00 90.81 177 ASN A O 1
ATOM 1376 N N . THR A 1 178 ? -5.208 11.399 -4.443 1.00 90.56 178 THR A N 1
ATOM 1377 C CA . THR A 1 178 ? -5.840 11.010 -5.712 1.00 90.56 178 THR A CA 1
ATOM 1378 C C . THR A 1 178 ? -6.970 11.960 -6.130 1.00 90.56 178 THR A C 1
ATOM 1380 O O . THR A 1 178 ? -7.542 11.791 -7.205 1.00 90.56 178 THR A O 1
ATOM 1383 N N . GLY A 1 179 ? -7.353 12.906 -5.264 1.00 89.12 179 GLY A N 1
ATOM 1384 C CA . GLY A 1 179 ? -8.553 13.731 -5.412 1.00 89.12 179 GLY A CA 1
ATOM 1385 C C . GLY A 1 179 ? -9.851 13.019 -5.011 1.00 89.12 179 GLY A C 1
ATOM 1386 O O . GLY A 1 179 ? -10.918 13.626 -5.066 1.00 89.12 179 GLY A O 1
ATOM 1387 N N . GLN A 1 180 ? -9.786 11.749 -4.592 1.00 89.69 180 GLN A N 1
ATOM 1388 C CA . GLN A 1 180 ? -10.936 10.979 -4.113 1.00 89.69 180 GLN A CA 1
ATOM 1389 C C . GLN A 1 180 ? -10.902 10.821 -2.589 1.00 89.69 180 GLN A C 1
ATOM 1391 O O . GLN A 1 180 ? -9.844 10.647 -1.979 1.00 89.69 180 GLN A O 1
ATOM 1396 N N . MET A 1 181 ? -12.081 10.862 -1.966 1.00 92.19 181 MET A N 1
ATOM 1397 C CA . MET A 1 181 ? -12.235 10.616 -0.531 1.00 92.19 181 MET A CA 1
ATOM 1398 C C . MET A 1 181 ? -11.766 9.201 -0.176 1.00 92.19 181 MET A C 1
ATOM 1400 O O . MET A 1 181 ? -12.136 8.240 -0.851 1.00 92.19 181 MET A O 1
ATOM 1404 N N . GLY A 1 182 ? -10.917 9.078 0.846 1.00 93.56 182 GLY A N 1
ATOM 1405 C CA . GLY A 1 182 ? -10.398 7.793 1.305 1.00 93.56 182 GLY A CA 1
ATOM 1406 C C . GLY A 1 182 ? -9.466 7.077 0.327 1.00 93.56 182 GLY A C 1
ATOM 1407 O O . GLY A 1 182 ? -9.219 5.891 0.519 1.00 93.56 182 GLY A O 1
ATOM 1408 N N . SER A 1 183 ? -8.938 7.740 -0.708 1.00 93.75 183 SER A N 1
ATOM 1409 C CA . SER A 1 183 ? -8.035 7.101 -1.674 1.00 93.75 183 SER A CA 1
ATOM 1410 C C . SER A 1 183 ? -6.719 7.853 -1.816 1.00 93.75 183 SER A C 1
ATOM 1412 O O . SER A 1 183 ? -6.683 9.050 -2.110 1.00 93.75 183 SER A O 1
ATOM 1414 N N . TYR A 1 184 ? -5.622 7.128 -1.629 1.00 94.19 184 TYR A N 1
ATOM 1415 C CA . TYR A 1 184 ? -4.272 7.670 -1.621 1.00 94.19 184 TYR A CA 1
ATOM 1416 C C . TYR A 1 184 ? -3.355 6.840 -2.500 1.00 94.19 184 TYR A C 1
ATOM 1418 O O . TYR A 1 184 ? -3.516 5.624 -2.589 1.00 94.19 184 TYR A O 1
ATOM 1426 N N . ILE A 1 185 ? -2.378 7.488 -3.120 1.00 94.50 185 ILE A N 1
ATOM 1427 C CA . ILE A 1 185 ? -1.391 6.843 -3.975 1.00 94.50 185 ILE A CA 1
ATOM 1428 C C . ILE A 1 185 ? 0.013 7.343 -3.653 1.00 94.50 185 ILE A C 1
ATOM 1430 O O . ILE A 1 185 ? 0.239 8.546 -3.553 1.00 94.50 185 ILE A O 1
ATOM 1434 N N . TYR A 1 186 ? 0.957 6.421 -3.495 1.00 92.44 186 TYR A N 1
ATOM 1435 C CA . TYR A 1 186 ? 2.350 6.739 -3.197 1.00 92.44 186 TYR A CA 1
ATOM 1436 C C . TYR A 1 186 ? 3.283 5.949 -4.096 1.00 92.44 186 TYR A C 1
ATOM 1438 O O . TYR A 1 186 ? 3.039 4.775 -4.384 1.00 92.44 186 TYR A O 1
ATOM 1446 N N . ARG A 1 187 ? 4.360 6.606 -4.516 1.00 91.75 187 ARG A N 1
ATOM 1447 C CA . ARG A 1 187 ? 5.474 5.978 -5.211 1.00 91.75 187 ARG A CA 1
ATOM 1448 C C . ARG A 1 187 ? 6.431 5.387 -4.183 1.00 91.75 187 ARG A C 1
ATOM 1450 O O . ARG A 1 187 ? 6.727 6.026 -3.183 1.00 91.75 187 ARG A O 1
ATOM 1457 N N . LEU A 1 188 ? 6.846 4.147 -4.412 1.00 90.62 188 LEU A N 1
ATOM 1458 C CA . LEU A 1 188 ? 7.665 3.358 -3.490 1.00 90.62 188 LEU A CA 1
ATOM 1459 C C . LEU A 1 188 ? 9.104 3.170 -3.978 1.00 90.62 188 LEU A C 1
ATOM 1461 O O . LEU A 1 188 ? 9.941 2.701 -3.211 1.00 90.62 188 LEU A O 1
ATOM 1465 N N . ASP A 1 189 ? 9.386 3.484 -5.241 1.00 87.69 189 ASP A N 1
ATOM 1466 C CA . ASP A 1 189 ? 10.725 3.462 -5.826 1.00 87.69 189 ASP A CA 1
A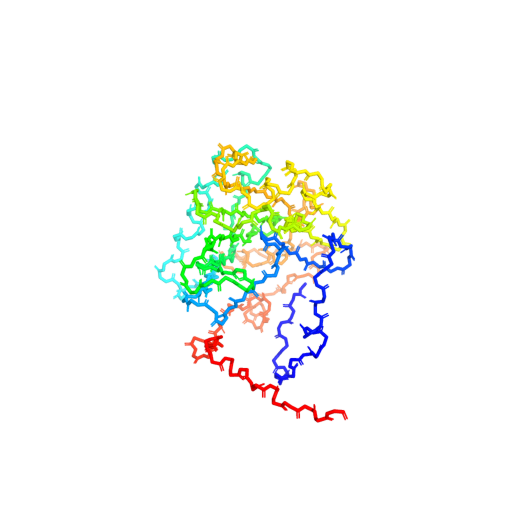TOM 1467 C C . ASP A 1 189 ? 11.329 4.870 -5.925 1.00 87.69 189 ASP A C 1
ATOM 1469 O O . ASP A 1 189 ? 10.607 5.863 -5.983 1.00 87.69 189 ASP A O 1
ATOM 1473 N N . LEU A 1 190 ? 12.656 4.933 -6.034 1.00 85.44 190 LEU A N 1
ATOM 1474 C CA . LEU A 1 190 ? 13.413 6.164 -6.291 1.00 85.44 190 LEU A CA 1
ATOM 1475 C C . LEU A 1 190 ? 13.979 6.203 -7.722 1.00 85.44 190 LEU A C 1
ATOM 1477 O O . LEU A 1 190 ? 14.989 6.854 -7.987 1.00 85.44 190 LEU A O 1
ATOM 1481 N N . ASN A 1 191 ? 13.373 5.467 -8.659 1.00 86.81 191 ASN A N 1
ATOM 1482 C CA . ASN A 1 191 ? 13.926 5.328 -10.000 1.00 86.81 191 ASN A CA 1
ATOM 1483 C C . ASN A 1 191 ? 13.774 6.635 -10.799 1.00 86.81 191 ASN A C 1
ATOM 1485 O O . ASN A 1 191 ? 12.719 7.267 -10.814 1.00 86.81 191 ASN A O 1
ATOM 1489 N N . GLY A 1 192 ? 14.817 7.046 -11.518 1.00 83.69 192 GLY A N 1
ATOM 1490 C CA . GLY A 1 192 ? 14.730 8.190 -12.433 1.00 83.69 192 GLY A CA 1
ATOM 1491 C C . GLY A 1 192 ? 13.850 7.904 -13.658 1.00 83.69 192 GLY A C 1
ATOM 1492 O O . GLY A 1 192 ? 13.540 6.751 -13.958 1.00 83.69 192 GLY A O 1
ATOM 1493 N N . ALA A 1 193 ? 13.493 8.947 -14.413 1.00 81.62 193 ALA A N 1
ATOM 1494 C CA . ALA A 1 193 ? 12.719 8.810 -15.656 1.00 81.62 193 ALA A CA 1
ATOM 1495 C C . ALA A 1 193 ? 13.403 7.890 -16.694 1.00 81.62 193 ALA A C 1
ATOM 1497 O O . ALA A 1 193 ? 12.732 7.134 -17.398 1.00 81.62 193 ALA A O 1
ATOM 1498 N N . ASP A 1 194 ? 14.739 7.891 -16.722 1.00 82.38 194 ASP A N 1
ATOM 1499 C CA . ASP A 1 194 ? 15.554 7.082 -17.637 1.00 82.38 194 ASP A CA 1
ATOM 1500 C C . ASP A 1 194 ? 15.836 5.664 -17.115 1.00 82.38 194 ASP A C 1
ATOM 1502 O O . ASP A 1 194 ? 16.603 4.912 -17.719 1.00 82.38 194 ASP A O 1
ATOM 1506 N N . PHE A 1 195 ? 15.233 5.268 -15.989 1.00 85.75 195 PHE A N 1
ATOM 1507 C CA . PHE A 1 195 ? 15.445 3.939 -15.434 1.00 85.75 195 PHE A CA 1
ATOM 1508 C C . PHE A 1 195 ? 14.934 2.849 -16.383 1.00 85.75 195 PHE A C 1
ATOM 1510 O O . PHE A 1 195 ? 13.793 2.853 -16.868 1.00 85.75 195 PHE A O 1
ATOM 1517 N N . VAL A 1 196 ? 15.797 1.864 -16.612 1.00 79.50 196 VAL A N 1
ATOM 1518 C CA . VAL A 1 196 ? 15.497 0.658 -17.374 1.00 79.50 196 VAL A CA 1
ATOM 1519 C C . VAL A 1 196 ? 15.688 -0.522 -16.445 1.00 79.50 196 VAL A C 1
ATOM 1521 O O . VAL A 1 196 ? 16.766 -0.701 -15.892 1.00 79.50 196 VAL A O 1
ATOM 1524 N N . ASN A 1 197 ? 14.651 -1.343 -16.304 1.00 79.25 197 ASN A N 1
ATOM 1525 C CA . ASN A 1 197 ? 14.741 -2.616 -15.605 1.00 79.25 197 ASN A CA 1
ATOM 1526 C C . ASN A 1 197 ? 15.116 -3.712 -16.612 1.00 79.25 197 ASN A C 1
ATOM 1528 O O . ASN A 1 197 ? 14.243 -4.133 -17.383 1.00 79.25 197 ASN A O 1
ATOM 1532 N N . PRO A 1 198 ? 16.374 -4.198 -16.624 1.00 74.75 198 PRO A N 1
ATOM 1533 C CA . PRO A 1 198 ? 16.816 -5.148 -17.633 1.00 74.75 198 PRO A CA 1
ATOM 1534 C C . PRO A 1 198 ? 15.998 -6.437 -17.588 1.00 74.75 198 PRO A C 1
ATOM 1536 O O . PRO A 1 198 ? 15.614 -6.932 -18.637 1.00 74.75 198 PRO A O 1
ATOM 1539 N N . CYS A 1 199 ? 15.632 -6.934 -16.401 1.00 74.69 199 CYS A N 1
ATOM 1540 C CA . CYS A 1 199 ? 14.845 -8.162 -16.256 1.00 74.69 199 CYS A CA 1
ATOM 1541 C C . CYS A 1 199 ? 13.477 -8.061 -16.945 1.00 74.69 199 CYS A C 1
ATOM 1543 O O . CYS A 1 199 ? 13.059 -8.989 -17.638 1.00 74.69 199 CYS A O 1
ATOM 1545 N N . VAL A 1 200 ? 12.794 -6.923 -16.797 1.00 76.19 200 VAL A N 1
ATOM 1546 C CA . VAL A 1 200 ? 11.492 -6.684 -17.439 1.00 76.19 200 VAL A CA 1
ATOM 1547 C C . VAL A 1 200 ? 11.642 -6.539 -18.953 1.00 76.19 200 VAL A C 1
ATOM 1549 O O . VAL A 1 200 ? 10.819 -7.074 -19.694 1.00 76.19 200 VAL A O 1
ATOM 1552 N N . GLU A 1 201 ? 12.696 -5.878 -19.433 1.00 76.62 201 GLU A N 1
ATOM 1553 C CA . GLU A 1 201 ? 12.986 -5.795 -20.872 1.00 76.62 201 GLU A CA 1
ATOM 1554 C C . GLU A 1 201 ? 13.325 -7.170 -21.471 1.00 76.62 201 GLU A C 1
ATOM 1556 O O . GLU A 1 201 ? 12.796 -7.534 -22.524 1.00 76.62 201 GLU A O 1
ATOM 1561 N N . CYS A 1 202 ? 14.109 -7.991 -20.767 1.00 74.31 202 CYS A N 1
ATOM 1562 C CA . CYS A 1 202 ? 14.382 -9.372 -21.161 1.00 74.31 202 CYS A CA 1
ATOM 1563 C C . CYS A 1 202 ? 13.087 -10.208 -21.208 1.00 74.31 202 CYS A C 1
ATOM 1565 O O . CYS A 1 202 ? 12.892 -10.994 -22.137 1.00 74.31 202 CYS A O 1
ATOM 1567 N N . LEU A 1 203 ? 12.179 -10.035 -20.238 1.00 73.69 203 LEU A N 1
ATOM 1568 C CA . LEU A 1 203 ? 10.895 -10.740 -20.209 1.00 73.69 203 LEU A CA 1
ATOM 1569 C C . LEU A 1 203 ? 9.995 -10.326 -21.384 1.00 73.69 203 LEU A C 1
ATOM 1571 O O . LEU A 1 203 ? 9.438 -11.186 -22.068 1.00 73.69 203 LEU A O 1
ATOM 1575 N N . LYS A 1 204 ? 9.914 -9.023 -21.687 1.00 74.38 204 LYS A N 1
ATOM 1576 C CA . LYS A 1 204 ? 9.207 -8.510 -22.873 1.00 74.38 204 LYS A CA 1
ATOM 1577 C C . LYS A 1 204 ? 9.793 -9.076 -24.166 1.00 74.38 204 LYS A C 1
ATOM 1579 O O . LYS A 1 204 ? 9.035 -9.468 -25.049 1.00 74.38 204 LYS A O 1
ATOM 1584 N N . TRP A 1 205 ? 11.119 -9.123 -24.297 1.00 76.56 205 TRP A N 1
ATOM 1585 C CA . TRP A 1 205 ? 11.784 -9.732 -25.453 1.00 76.56 205 TRP A CA 1
ATOM 1586 C C . TRP A 1 205 ? 11.405 -11.210 -25.609 1.00 76.56 205 TRP A C 1
ATOM 1588 O O . TRP A 1 205 ? 11.052 -11.651 -26.705 1.00 76.56 205 TRP A O 1
ATOM 1598 N N . TYR A 1 206 ? 11.440 -11.959 -24.506 1.00 71.69 206 TYR A N 1
ATOM 1599 C CA . TYR A 1 206 ? 11.146 -13.386 -24.488 1.00 71.69 206 TYR A CA 1
ATOM 1600 C C . TYR A 1 206 ? 9.704 -13.701 -24.928 1.00 71.69 206 TYR A C 1
ATOM 1602 O O . TYR A 1 206 ? 9.497 -14.616 -25.736 1.00 71.69 206 TYR A O 1
ATOM 1610 N N . GLU A 1 207 ? 8.724 -12.934 -24.438 1.00 69.19 207 GLU A N 1
ATOM 1611 C CA . GLU A 1 207 ? 7.299 -13.121 -24.749 1.00 69.19 207 GLU A CA 1
ATOM 1612 C C . GLU A 1 207 ? 6.927 -12.634 -26.162 1.00 69.19 207 GLU A C 1
ATOM 1614 O O . GLU A 1 207 ? 6.114 -13.269 -26.829 1.00 69.19 207 GLU A O 1
ATOM 1619 N N . ASN A 1 208 ? 7.559 -11.569 -26.674 1.00 68.00 208 ASN A N 1
ATOM 1620 C CA . ASN A 1 208 ? 7.243 -11.014 -28.000 1.00 68.00 208 ASN A CA 1
ATOM 1621 C C . ASN A 1 208 ? 7.871 -11.777 -29.187 1.00 68.00 208 ASN A C 1
ATOM 1623 O O . ASN A 1 208 ? 7.657 -11.389 -30.333 1.00 68.00 208 ASN A O 1
ATOM 1627 N N . ASP A 1 209 ? 8.646 -12.842 -28.938 1.00 62.38 209 ASP A N 1
ATOM 1628 C CA . ASP A 1 209 ? 9.286 -13.690 -29.964 1.00 62.38 209 ASP A CA 1
ATOM 1629 C C . ASP A 1 209 ? 10.019 -12.904 -31.069 1.00 62.38 209 ASP A C 1
ATOM 1631 O O . ASP A 1 209 ? 10.031 -13.270 -32.249 1.00 62.38 209 ASP A O 1
ATOM 1635 N N . LEU A 1 210 ? 10.644 -11.788 -30.694 1.00 54.31 210 LEU A N 1
ATOM 1636 C CA . LEU A 1 210 ? 11.470 -11.033 -31.618 1.00 54.31 210 LEU A CA 1
ATOM 1637 C C . LEU A 1 210 ? 12.748 -11.847 -31.849 1.00 54.31 210 LEU A C 1
ATOM 1639 O O . LEU A 1 210 ? 13.552 -12.034 -30.937 1.00 54.31 210 LEU A O 1
ATOM 1643 N N . ARG A 1 211 ? 12.987 -12.294 -33.091 1.00 49.69 211 ARG A N 1
ATOM 1644 C CA . ARG A 1 211 ? 14.256 -12.914 -33.548 1.00 49.69 211 ARG A CA 1
ATOM 1645 C C . ARG A 1 211 ? 15.463 -11.957 -33.486 1.00 49.69 211 ARG A C 1
ATOM 1647 O O . ARG A 1 211 ? 16.463 -12.167 -34.164 1.00 49.69 211 ARG A O 1
ATOM 1654 N N . VAL A 1 212 ? 15.357 -10.889 -32.708 1.00 46.84 212 VAL A N 1
ATOM 1655 C CA . VAL A 1 212 ? 16.381 -9.882 -32.494 1.00 46.84 212 VAL A CA 1
ATOM 1656 C C . VAL A 1 212 ? 17.186 -10.320 -31.279 1.00 46.84 212 VAL A C 1
ATOM 1658 O O . VAL A 1 212 ? 16.677 -10.361 -30.163 1.00 46.84 212 VAL A O 1
ATOM 1661 N N . THR A 1 213 ? 18.444 -10.686 -31.490 1.00 45.81 213 THR A N 1
ATOM 1662 C CA . THR A 1 213 ? 19.432 -10.770 -30.415 1.00 45.81 213 THR A CA 1
ATOM 1663 C C . THR A 1 213 ? 19.741 -9.354 -29.948 1.00 45.81 213 THR A C 1
ATOM 1665 O O . THR A 1 213 ? 20.340 -8.582 -30.695 1.00 45.81 213 THR A O 1
ATOM 1668 N N . TYR A 1 214 ? 19.331 -9.002 -28.730 1.00 44.19 214 TYR A N 1
ATOM 1669 C CA . TYR A 1 214 ? 19.789 -7.774 -28.089 1.00 44.19 214 TYR A CA 1
ATOM 1670 C C . TYR A 1 214 ? 21.249 -7.958 -27.670 1.00 44.19 214 TYR A C 1
ATOM 1672 O O . TYR A 1 214 ? 21.546 -8.570 -26.649 1.00 44.19 214 TYR A O 1
ATOM 1680 N N . THR A 1 215 ? 22.174 -7.448 -28.477 1.00 41.94 215 THR A N 1
ATOM 1681 C CA . THR A 1 215 ? 23.568 -7.249 -28.072 1.00 41.94 215 THR A CA 1
ATOM 1682 C C . THR A 1 215 ? 23.672 -5.897 -27.383 1.00 41.94 215 THR A C 1
ATOM 1684 O O . THR A 1 215 ? 24.025 -4.901 -28.009 1.00 41.94 215 THR A O 1
ATOM 1687 N N . TYR A 1 216 ? 23.312 -5.847 -26.105 1.00 44.31 216 TYR A N 1
ATOM 1688 C CA . TYR A 1 216 ? 23.726 -4.749 -25.238 1.00 44.31 216 TYR A CA 1
ATOM 1689 C C . TYR A 1 216 ? 25.051 -5.182 -24.608 1.00 44.31 216 TYR A C 1
ATOM 1691 O O . TYR A 1 216 ? 25.089 -6.212 -23.934 1.00 44.31 216 TYR A O 1
ATOM 1699 N N . SER A 1 217 ? 26.138 -4.450 -24.855 1.00 45.28 217 SER A N 1
ATOM 1700 C CA . SER A 1 217 ? 27.473 -4.793 -24.333 1.00 45.28 217 SER A CA 1
ATOM 1701 C C . SER A 1 217 ? 27.514 -4.864 -22.803 1.00 45.28 217 SER A C 1
ATOM 1703 O O . SER A 1 217 ? 28.341 -5.587 -22.257 1.00 45.28 217 SER A O 1
ATOM 1705 N N . ASP A 1 218 ? 26.564 -4.197 -22.141 1.00 43.69 218 ASP A N 1
ATOM 1706 C CA . ASP A 1 218 ? 26.467 -4.119 -20.682 1.00 43.69 218 ASP A CA 1
ATOM 1707 C C . ASP A 1 218 ? 25.290 -4.936 -20.106 1.00 43.69 218 ASP A C 1
ATOM 1709 O O . ASP A 1 218 ? 25.085 -4.957 -18.893 1.00 43.69 218 ASP A O 1
ATOM 1713 N N . ALA A 1 219 ? 24.504 -5.639 -20.939 1.00 47.56 219 ALA A N 1
ATOM 1714 C CA . ALA A 1 219 ? 23.431 -6.512 -20.451 1.00 47.56 219 ALA A CA 1
ATOM 1715 C C . ALA A 1 219 ? 23.990 -7.881 -20.055 1.00 47.56 219 ALA A C 1
ATOM 1717 O O . ALA A 1 219 ? 23.783 -8.887 -20.730 1.00 47.56 219 ALA A O 1
ATOM 1718 N N . SER A 1 220 ? 24.626 -7.939 -18.892 1.00 50.03 220 SER A N 1
ATOM 1719 C CA . SER A 1 220 ? 24.932 -9.192 -18.192 1.00 50.03 220 SER A CA 1
ATOM 1720 C C . SER A 1 220 ? 23.682 -9.935 -17.670 1.00 50.03 220 SER A C 1
ATOM 1722 O O . SER A 1 220 ? 23.821 -10.911 -16.939 1.00 50.03 220 SER A O 1
ATOM 1724 N N . VAL A 1 221 ? 22.462 -9.499 -18.026 1.00 59.06 221 VAL A N 1
ATOM 1725 C CA . VAL A 1 221 ? 21.211 -9.880 -17.338 1.00 59.06 221 VAL A CA 1
ATOM 1726 C C . VAL A 1 221 ? 20.226 -10.677 -18.212 1.00 59.06 221 VAL A C 1
ATOM 1728 O O . VAL A 1 221 ? 19.447 -11.462 -17.676 1.00 59.06 221 VAL A O 1
ATOM 1731 N N . CYS A 1 222 ? 20.253 -10.553 -19.547 1.00 64.25 222 CYS A N 1
ATOM 1732 C CA . CYS A 1 222 ? 19.382 -11.371 -20.404 1.00 64.25 222 CYS A CA 1
ATOM 1733 C C . CYS A 1 222 ? 20.058 -12.702 -20.781 1.00 64.25 222 CYS A C 1
ATOM 1735 O O . CYS A 1 222 ? 21.220 -12.700 -21.193 1.00 64.25 222 CYS A O 1
ATOM 1737 N N . PRO A 1 223 ? 19.341 -13.840 -20.759 1.00 67.81 223 PRO A N 1
ATOM 1738 C CA . PRO A 1 223 ? 19.843 -15.084 -21.326 1.00 67.81 223 PRO A CA 1
ATOM 1739 C C . PRO A 1 223 ? 20.211 -14.908 -22.804 1.00 67.81 223 PRO A C 1
ATOM 1741 O O . PRO A 1 223 ? 19.445 -14.349 -23.586 1.00 67.81 223 PRO A O 1
ATOM 1744 N N . CYS A 1 224 ? 21.354 -15.456 -23.217 1.00 68.69 224 CYS A N 1
ATOM 1745 C CA . CYS A 1 224 ? 21.910 -15.292 -24.566 1.00 68.69 224 CYS A CA 1
ATOM 1746 C C . CYS A 1 224 ? 21.032 -15.919 -25.667 1.00 68.69 224 CYS A C 1
ATOM 1748 O O . CYS A 1 224 ? 21.244 -15.694 -26.857 1.00 68.69 224 CYS A O 1
ATOM 1750 N N . SER A 1 225 ? 20.074 -16.770 -25.286 1.00 70.12 225 SER A N 1
ATOM 1751 C CA . SER A 1 225 ? 19.147 -17.425 -26.205 1.00 70.12 225 SER A CA 1
ATOM 1752 C C . SER A 1 225 ? 17.782 -17.672 -25.570 1.00 70.12 225 SER A C 1
ATOM 1754 O O . SER A 1 225 ? 17.656 -17.921 -24.369 1.00 70.12 225 SER A O 1
ATOM 1756 N N . ARG A 1 226 ? 16.746 -17.749 -26.414 1.00 68.31 226 ARG A N 1
ATOM 1757 C CA . ARG A 1 226 ? 15.376 -18.087 -25.992 1.00 68.31 226 ARG A CA 1
ATOM 1758 C C . ARG A 1 226 ? 15.295 -19.445 -25.283 1.00 68.31 226 ARG A C 1
ATOM 1760 O O . ARG A 1 226 ? 14.457 -19.654 -24.410 1.00 68.31 226 ARG A O 1
ATOM 1767 N N . ARG A 1 227 ? 16.179 -20.384 -25.643 1.00 70.88 227 ARG A N 1
ATOM 1768 C CA . ARG A 1 227 ? 16.275 -21.704 -24.999 1.00 70.88 227 ARG A CA 1
ATOM 1769 C C . ARG A 1 227 ? 16.807 -21.607 -23.568 1.00 70.88 227 ARG A C 1
ATOM 1771 O O . ARG A 1 227 ? 16.345 -22.372 -22.726 1.00 70.88 227 ARG A O 1
ATOM 1778 N N . GLN A 1 228 ? 17.762 -20.714 -23.308 1.00 69.88 228 GLN A N 1
ATOM 1779 C CA . GLN A 1 228 ? 18.243 -20.449 -21.951 1.00 69.88 228 GLN A CA 1
ATOM 1780 C C . GLN A 1 228 ? 17.161 -19.739 -21.133 1.00 69.88 228 GLN A C 1
ATOM 1782 O O . GLN A 1 228 ? 16.843 -20.222 -20.054 1.00 69.88 228 GLN A O 1
ATOM 1787 N N . ALA A 1 229 ? 16.496 -18.721 -21.692 1.00 69.50 229 ALA A N 1
ATOM 1788 C CA . ALA A 1 229 ? 15.383 -18.038 -21.022 1.00 69.50 229 ALA A CA 1
ATOM 1789 C C . ALA A 1 229 ? 14.251 -18.996 -20.604 1.00 69.50 229 ALA A C 1
ATOM 1791 O O . ALA A 1 229 ? 13.819 -18.972 -19.462 1.00 69.50 229 ALA A O 1
ATOM 1792 N N . ARG A 1 230 ? 13.847 -19.947 -21.462 1.00 69.56 230 ARG A N 1
ATOM 1793 C CA . ARG A 1 230 ? 12.848 -20.988 -21.109 1.00 69.56 230 ARG A CA 1
ATOM 1794 C C . ARG A 1 230 ? 13.218 -21.861 -19.903 1.00 69.56 230 ARG A C 1
ATOM 1796 O O . ARG A 1 230 ? 12.345 -22.498 -19.307 1.00 69.56 230 ARG A O 1
ATOM 1803 N N . ARG A 1 231 ? 14.513 -22.004 -19.624 1.00 69.56 231 ARG A N 1
ATOM 1804 C CA . ARG A 1 231 ? 15.043 -22.866 -18.559 1.00 69.56 231 ARG A CA 1
ATOM 1805 C C . ARG A 1 231 ? 15.328 -22.094 -17.278 1.00 69.56 231 ARG A C 1
ATOM 1807 O O . ARG A 1 231 ? 15.359 -22.715 -16.222 1.00 69.56 231 ARG A O 1
ATOM 1814 N N . ASP A 1 232 ? 15.528 -20.790 -17.385 1.00 64.44 232 ASP A N 1
ATOM 1815 C CA . ASP A 1 232 ? 15.803 -19.906 -16.266 1.00 64.44 232 ASP A CA 1
ATOM 1816 C C . ASP A 1 232 ? 14.518 -19.632 -15.476 1.00 64.44 232 ASP A C 1
ATOM 1818 O O . ASP A 1 232 ? 13.489 -19.255 -16.035 1.00 64.44 232 ASP A O 1
ATOM 1822 N N . VAL A 1 233 ? 14.572 -19.863 -14.167 1.00 62.50 233 VAL A N 1
ATOM 1823 C CA . VAL A 1 233 ? 13.435 -19.705 -13.253 1.00 62.50 233 VAL A CA 1
ATOM 1824 C C . VAL A 1 233 ? 12.953 -18.260 -13.148 1.00 62.50 233 VAL A C 1
ATOM 1826 O O . VAL A 1 233 ? 11.762 -18.057 -12.948 1.00 62.50 233 VAL A O 1
ATOM 1829 N N . ASN A 1 234 ? 13.824 -17.275 -13.379 1.00 58.84 234 ASN A N 1
ATOM 1830 C CA . ASN A 1 234 ? 13.471 -15.853 -13.341 1.00 58.84 234 ASN A CA 1
ATOM 1831 C C . ASN A 1 234 ? 12.634 -15.413 -14.553 1.00 58.84 234 ASN A C 1
ATOM 1833 O O . ASN A 1 234 ? 11.967 -14.384 -14.508 1.00 58.84 234 ASN A O 1
ATOM 1837 N N . PHE A 1 235 ? 12.673 -16.193 -15.639 1.00 56.50 235 PHE A N 1
ATOM 1838 C CA . PHE A 1 235 ? 11.921 -15.959 -16.879 1.00 56.50 235 PHE A CA 1
ATOM 1839 C C . PHE A 1 235 ? 10.839 -17.019 -17.114 1.00 56.50 235 PHE A C 1
ATOM 1841 O O . PHE A 1 235 ? 10.140 -17.006 -18.132 1.00 56.50 235 PHE A O 1
ATOM 1848 N N . ARG A 1 236 ? 10.703 -17.967 -16.182 1.00 53.62 236 ARG A N 1
ATOM 1849 C CA . ARG A 1 236 ? 9.603 -18.924 -16.150 1.00 53.62 236 ARG A CA 1
ATOM 1850 C C . ARG A 1 236 ? 8.384 -18.263 -15.526 1.00 53.62 236 ARG A C 1
ATOM 1852 O O . ARG A 1 236 ? 8.483 -17.432 -14.636 1.00 53.62 236 ARG A O 1
ATOM 1859 N N . ARG A 1 237 ? 7.212 -18.685 -15.989 1.00 48.53 237 ARG A N 1
ATOM 1860 C CA . ARG A 1 237 ? 5.932 -18.254 -15.428 1.00 48.53 237 ARG A CA 1
ATOM 1861 C C . ARG A 1 237 ? 5.833 -18.743 -13.987 1.00 48.53 237 ARG A C 1
ATOM 1863 O O . ARG A 1 237 ? 6.006 -19.942 -13.746 1.00 48.53 237 ARG A O 1
ATOM 1870 N N . CYS A 1 238 ? 5.546 -17.836 -13.058 1.00 40.22 238 CYS A N 1
ATOM 1871 C CA . CYS A 1 238 ? 5.246 -18.184 -11.676 1.00 40.22 238 CYS A CA 1
ATOM 1872 C C . CYS A 1 238 ? 4.000 -19.075 -11.666 1.00 40.22 238 CYS A C 1
ATOM 1874 O O . CYS A 1 238 ? 2.886 -18.615 -11.874 1.00 40.22 238 CYS A O 1
ATOM 1876 N N . THR A 1 239 ? 4.184 -20.379 -11.477 1.00 36.00 239 THR A N 1
ATOM 1877 C CA . THR A 1 239 ? 3.077 -21.306 -11.234 1.00 36.00 239 THR A CA 1
ATOM 1878 C C . THR A 1 239 ? 3.004 -21.501 -9.733 1.00 36.00 239 THR A C 1
ATOM 1880 O O . THR A 1 239 ? 3.740 -22.307 -9.167 1.00 36.00 239 THR A O 1
ATOM 1883 N N . PHE A 1 240 ? 2.153 -20.720 -9.071 1.00 35.75 240 PHE A N 1
ATOM 1884 C CA . PHE A 1 240 ? 1.850 -20.971 -7.668 1.00 35.75 240 PHE A CA 1
ATOM 1885 C C . PHE A 1 240 ? 0.999 -22.245 -7.560 1.00 35.75 240 PHE A C 1
ATOM 1887 O O . PHE A 1 240 ? 0.074 -22.434 -8.361 1.00 35.75 240 PHE A O 1
ATOM 1894 N N . PRO A 1 241 ? 1.279 -23.144 -6.600 1.00 30.19 241 PRO A N 1
ATOM 1895 C CA . PRO A 1 241 ? 0.421 -24.294 -6.357 1.00 30.19 241 PRO A CA 1
ATOM 1896 C C . PRO A 1 241 ? -0.960 -23.805 -5.894 1.00 30.19 241 PRO A C 1
ATOM 1898 O O . PRO A 1 241 ? -1.119 -23.393 -4.750 1.00 30.19 241 PRO A O 1
ATOM 1901 N N . ARG A 1 242 ? -1.980 -23.883 -6.759 1.00 35.94 242 ARG A N 1
ATOM 1902 C CA . ARG A 1 242 ? -3.396 -23.567 -6.450 1.00 35.94 242 ARG A CA 1
ATOM 1903 C C . ARG A 1 242 ? -4.066 -24.580 -5.494 1.00 35.94 242 ARG A C 1
ATOM 1905 O O . ARG A 1 242 ? -5.249 -24.862 -5.632 1.00 35.94 242 ARG A O 1
ATOM 1912 N N . GLY A 1 243 ? -3.314 -25.200 -4.586 1.00 36.16 243 GLY A N 1
ATOM 1913 C CA . GLY A 1 243 ? -3.800 -26.311 -3.756 1.00 36.16 243 GLY A CA 1
ATOM 1914 C C . GLY A 1 243 ? -3.536 -26.186 -2.260 1.00 36.16 243 GLY A C 1
ATOM 1915 O O . GLY A 1 243 ? -4.153 -26.918 -1.498 1.00 36.16 243 GLY A O 1
ATOM 1916 N N . ASN A 1 244 ? -2.662 -25.268 -1.843 1.00 35.34 244 ASN A N 1
ATOM 1917 C CA . ASN A 1 244 ? -2.311 -25.057 -0.441 1.00 35.34 244 ASN A CA 1
ATOM 1918 C C . ASN A 1 244 ? -2.417 -23.564 -0.122 1.00 35.34 244 ASN A C 1
ATOM 1920 O O . ASN A 1 244 ? -1.411 -22.934 0.203 1.00 35.34 244 ASN A O 1
ATOM 1924 N N . ASP A 1 245 ? -3.614 -22.990 -0.260 1.00 35.72 245 ASP A N 1
ATOM 1925 C CA . ASP A 1 245 ? -3.884 -21.720 0.410 1.00 35.72 245 ASP A CA 1
ATOM 1926 C C . ASP A 1 245 ? -3.582 -21.930 1.903 1.00 35.72 245 ASP A C 1
ATOM 1928 O O . ASP A 1 245 ? -4.151 -22.848 2.505 1.00 35.72 245 ASP A O 1
ATOM 1932 N N . PRO A 1 246 ? -2.662 -21.164 2.516 1.00 34.31 246 PRO A N 1
ATOM 1933 C CA . PRO A 1 246 ? -2.580 -21.127 3.961 1.00 34.31 246 PRO A CA 1
ATOM 1934 C C . PRO A 1 246 ? -3.903 -20.548 4.450 1.00 34.31 246 PRO A C 1
ATOM 1936 O O . PRO A 1 246 ? -4.162 -19.349 4.350 1.00 34.31 246 PRO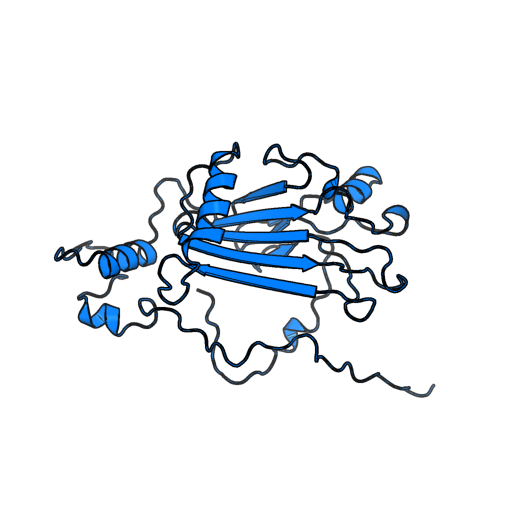 A O 1
ATOM 1939 N N . ASP A 1 247 ? -4.769 -21.433 4.925 1.00 31.25 247 ASP A N 1
ATOM 1940 C CA . ASP A 1 247 ? -6.000 -21.055 5.581 1.00 31.25 247 ASP A CA 1
ATOM 1941 C C . ASP A 1 247 ? -5.641 -20.374 6.906 1.00 31.25 247 ASP A C 1
ATOM 1943 O O . ASP A 1 247 ? -5.384 -21.013 7.927 1.00 31.25 247 ASP A O 1
ATOM 1947 N N . PHE A 1 248 ? -5.563 -19.044 6.884 1.00 35.19 248 PHE A N 1
ATOM 1948 C CA . PHE A 1 248 ? -5.339 -18.252 8.090 1.00 35.19 248 PHE A CA 1
ATOM 1949 C C . PHE A 1 248 ? -6.547 -18.292 9.044 1.00 35.19 248 PHE A C 1
ATOM 1951 O O . PHE A 1 248 ? -6.440 -17.778 10.156 1.00 35.19 248 PHE A O 1
ATOM 1958 N N . SER A 1 249 ? -7.663 -18.936 8.669 1.00 30.28 249 SER A N 1
ATOM 1959 C CA . SER A 1 249 ? -8.802 -19.143 9.570 1.00 30.28 249 SER A CA 1
ATOM 1960 C C . SER A 1 249 ? -8.554 -20.224 10.631 1.00 30.28 249 SER A C 1
ATOM 1962 O O . SER A 1 249 ? -9.267 -20.270 11.632 1.00 30.28 249 SER A O 1
ATOM 1964 N N . SER A 1 250 ? -7.520 -21.065 10.475 1.00 30.12 250 SER A N 1
ATOM 1965 C CA . SER A 1 250 ? -7.249 -22.177 11.395 1.00 30.12 250 SER A CA 1
ATOM 1966 C C . SER A 1 250 ? -6.051 -21.962 12.325 1.00 30.12 250 SER A C 1
ATOM 1968 O O . SER A 1 250 ? -5.513 -22.937 12.857 1.00 30.12 250 SER A O 1
ATOM 1970 N N . ALA A 1 251 ? -5.612 -20.720 12.553 1.00 28.77 251 ALA A N 1
ATOM 1971 C CA . ALA A 1 251 ? -4.654 -20.432 13.619 1.00 28.77 251 ALA A CA 1
ATOM 1972 C C . ALA A 1 251 ? -5.329 -20.662 14.982 1.00 28.77 251 ALA A C 1
ATOM 1974 O O . ALA A 1 251 ? -5.845 -19.749 15.623 1.00 28.77 251 ALA A O 1
ATOM 1975 N N . SER A 1 252 ? -5.350 -21.917 15.428 1.00 25.62 252 SER A N 1
ATOM 1976 C CA . SER A 1 252 ? -5.744 -22.285 16.777 1.00 25.62 252 SER A CA 1
ATOM 1977 C C . SER A 1 252 ? -4.739 -21.674 17.749 1.00 25.62 252 SER A C 1
ATOM 1979 O O . SER A 1 252 ? -3.668 -22.233 17.988 1.00 25.62 252 SER A O 1
ATOM 1981 N N . TYR A 1 253 ? -5.079 -20.513 18.305 1.00 29.08 253 TYR A N 1
ATOM 1982 C CA . TYR A 1 253 ? -4.403 -19.978 19.475 1.00 29.08 253 TYR A CA 1
ATOM 1983 C C . TYR A 1 253 ? -4.651 -20.943 20.634 1.00 29.08 253 TYR A C 1
ATOM 1985 O O . TYR A 1 253 ? -5.740 -21.000 21.208 1.00 29.08 253 TYR A O 1
ATOM 1993 N N . SER A 1 254 ? -3.636 -21.734 20.980 1.00 27.91 254 SER A N 1
ATOM 1994 C CA . SER A 1 254 ? -3.626 -22.452 22.246 1.00 27.91 254 SER A CA 1
ATOM 1995 C C . SER A 1 254 ? -3.628 -21.414 23.364 1.00 27.91 254 SER A C 1
ATOM 1997 O O . SER A 1 254 ? -2.648 -20.698 23.574 1.00 27.91 254 SER A O 1
ATOM 1999 N N . LYS A 1 255 ? -4.768 -21.326 24.046 1.00 26.39 255 LYS A N 1
ATOM 2000 C CA . LYS A 1 255 ? -4.988 -20.592 25.287 1.00 26.39 255 LYS A CA 1
ATOM 2001 C C . LYS A 1 255 ? -3.807 -20.857 26.230 1.00 26.39 255 LYS A C 1
ATOM 2003 O O . LYS A 1 255 ? -3.602 -21.995 26.646 1.00 26.39 255 LYS A O 1
ATOM 2008 N N . PHE A 1 256 ? -3.019 -19.832 26.552 1.00 29.38 256 PHE A N 1
ATOM 2009 C CA . PHE A 1 256 ? -2.076 -19.916 27.665 1.00 29.38 256 PHE A CA 1
ATOM 2010 C C . PHE A 1 256 ? -2.902 -19.961 28.955 1.00 29.38 256 PHE A C 1
ATOM 2012 O O . PHE A 1 256 ? -3.304 -18.935 29.499 1.00 29.38 256 PHE A O 1
ATOM 2019 N N . GLU A 1 257 ? -3.227 -21.171 29.403 1.00 29.05 257 GLU A N 1
ATOM 2020 C CA . GLU A 1 257 ? -3.750 -21.411 30.739 1.00 29.05 257 GLU A CA 1
ATOM 2021 C C . GLU A 1 257 ? -2.622 -21.274 31.769 1.00 29.05 257 GLU A C 1
ATOM 2023 O O . GLU A 1 257 ? -1.599 -21.945 31.688 1.00 29.05 257 GLU A O 1
ATOM 2028 N N . ASN A 1 258 ? -2.865 -20.390 32.740 1.00 31.41 258 ASN A N 1
ATOM 2029 C CA . ASN A 1 258 ? -2.407 -20.431 34.128 1.00 31.41 258 ASN A CA 1
ATOM 2030 C C . ASN A 1 258 ? -0.942 -20.820 34.392 1.00 31.41 258 ASN A C 1
ATOM 2032 O O . ASN A 1 258 ? -0.616 -21.989 34.588 1.00 31.41 258 ASN A O 1
ATOM 2036 N N . ILE A 1 259 ? -0.098 -19.808 34.610 1.00 29.22 259 ILE A N 1
ATOM 2037 C CA . ILE A 1 259 ? 1.062 -19.961 35.495 1.00 29.22 259 ILE A CA 1
ATOM 2038 C C . ILE A 1 259 ? 0.587 -19.634 36.924 1.00 29.22 259 ILE A C 1
ATOM 2040 O O . ILE A 1 259 ? 0.059 -18.540 37.143 1.00 29.22 259 ILE A O 1
ATOM 2044 N N . PRO A 1 260 ? 0.693 -20.562 37.892 1.00 32.66 260 PRO A N 1
ATOM 2045 C CA . PRO A 1 260 ? 0.295 -20.307 39.269 1.00 32.66 260 PRO A CA 1
ATOM 2046 C C . PRO A 1 260 ? 1.288 -19.366 39.971 1.00 32.66 260 PRO A C 1
ATOM 2048 O O . PRO A 1 260 ? 2.493 -19.550 39.846 1.00 32.66 260 PRO A O 1
ATOM 2051 N N . ARG A 1 261 ? 0.694 -18.395 40.681 1.00 40.31 261 ARG A N 1
ATOM 2052 C CA . ARG A 1 261 ? 1.199 -17.449 41.703 1.00 40.31 261 ARG A CA 1
ATOM 2053 C C . ARG A 1 261 ? 2.707 -17.278 41.879 1.00 40.31 261 ARG A C 1
ATOM 2055 O O . ARG A 1 261 ? 3.354 -18.210 42.399 1.00 40.31 261 ARG A O 1
#

Sequence (261 aa):
MIEFSNDKCSIDKSMTQYTNPRLFTGGEASIAVLGAAVDLSIGDPKIFYQLQDKYDLSDNNGGSLLQALKSKLNRTDSELGEANPIAALKITWEAIQPPGSQPGQETNTYQAVVFTDGKQTGVMMNYQAGDLQWHTSLKELPARVGYSNIDDVMNLYEDTDQDTKYNSYRRDLVTGNTGQMGSYIYRLDLNGADFVNPCVECLKWYENDLRVTYTYSDASVCPCSRRQARRDVNFRRCTFPRGNDPDFSSASYSKFENIPR

Secondary structure (DSSP, 8-state):
------S-----GGGGG----SS--TTS-EEEEEES--BTTSS--EEEEEEEETT-TT-TTTTHHHHHHHHHHTTS-STTSS---SEEEEEEEEEEB-TTPPTTSS-EEEEEEEEE-SS-EEEEEEE-TT-----GGG-SSPPEEEEE-SS-EEES----SHHHHHHHH-GGGSB-TTSSBTEEEEE-----TT---HHHHHHHHHHTT-------TT--SS-SSHHHHTT-GGGS-----TT----GGG-----------

Solvent-accessible surface area (backbone atoms only — not comparable to full-atom values): 15720 Å² total; per-residue (Å²): 135,87,77,82,72,86,72,68,96,64,79,58,68,74,73,77,66,72,71,81,65,84,66,80,58,71,72,50,72,46,77,31,82,71,44,60,77,67,29,82,87,44,57,80,46,44,79,47,77,47,79,49,43,72,77,50,84,85,44,93,63,58,52,57,65,55,51,51,47,39,60,51,28,64,65,27,84,48,93,60,23,77,51,62,56,42,34,38,40,38,38,36,43,35,46,41,20,45,72,92,58,57,72,82,42,42,33,27,35,38,33,42,36,40,34,26,47,63,62,53,35,34,38,36,38,37,32,41,71,82,34,46,50,58,68,52,90,80,48,89,59,37,31,28,30,41,34,20,26,76,88,48,70,46,68,77,48,84,58,71,50,71,65,46,25,42,49,45,52,35,41,19,78,36,70,27,74,41,76,36,60,11,27,37,70,46,77,70,60,89,64,58,93,85,55,75,43,62,67,55,53,41,46,52,47,64,74,66,68,57,92,66,82,84,84,52,98,80,56,89,74,54,61,95,40,74,72,51,32,70,70,36,73,91,63,41,77,87,76,74,75,94,79,68,76,82,65,77,87,69,72,76,76,77,76,85,74,80,83,83,131

=== Feature glossary ===
Key to the feature types in this record:

— What the protein is —

Primary structure: the covalent order of the twenty standard amino acids along the backbone. Two proteins with the same sequence will (almost always) fold to the same structure; two with 30% identity often share a fold but not the details.

Database cross-references. InterPro integrates a dozen domain/family signature databases into unified entries with residue-range hits. GO terms attach function/process/location labels with evidence codes. CATH codes position the fold in a four-level structural taxonomy. Organism is the NCBI-taxonomy species name.

— Where its atoms are —

The mmCIF block holds the 3D Cartesian coordinates of each backbone atom (N, Cα, C, O) in ångströms. mmCIF is the PDB's canonical archive format — a tagged-loop text representation of the atomic model.

Six rendered views show the 3D structure from the faces of a cube — i.e. along ±x, ±y, ±z. Rendering representation is drawn randomly per protein from cartoon (secondary-structure ribbons), sticks (backbone bonds), or molecular surface; coloring is either N→C rainbow (blue at the N-terminus through red at the C-terminus) or one color per chain.

— Local backbone conformation —

DSSP 8-state secondary structure assigns each residue one of H (α-helix), G (3₁₀-helix), I (π-helix), E (extended β-strand), B (isolated β-bridge), T (hydrogen-bonded turn), S (bend), or '-' (coil). The assignment is computed from backbone hydrogen-bond geometry via the Kabsch–Sander algorithm.

P-SEA three-state annotation labels each residue as helix, strand, or coil based purely on the geometry of the Cα trace. It serves as a fallback when the full backbone (and thus DSSP) is unavailable.

The φ/ψ torsion pair specifies the backbone conformation at each residue. φ rotates about the N–Cα bond, ψ about the Cα–C bond. Steric clashes forbid most of the (φ, ψ) plane — the allowed regions (α-helix basin, β-sheet basin, left-handed helix) are the Ramachandran-allowed regions.

— Global shape and packing —

The geometric summary reports three shape descriptors. Rg (radius of gyration) measures how spread out the Cα atoms are about their centre of mass; compact globular proteins have small Rg, elongated or unfolded ones large. Cα contacts (<8 Å, |i−j|>4) count long-range residue pairs in spatial proximity — high for tightly packed folds, near zero for rods or random coil. The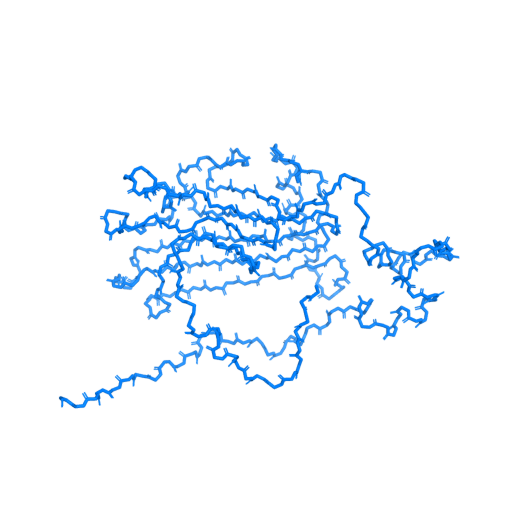 bounding-box extents give the protein's footprint along x, y, z in Å.

Accessible surface area quantifies burial. A residue with SASA near zero is packed into the hydrophobic core; one with SASA >100 Å² sits on the surface. Computed here via the Shrake–Rupley numerical algorithm with a 1.4 Å probe.

Plot images: a contact map (which residues are close in 3D, as an N×N binary image), a Ramachandran scatter (backbone torsion angles, revealing secondary-structure composition at a glance), and — for AlphaFold structures — a PAE heatmap (pairwise prediction confidence).

— Structural neighborhood —

The Foldseek 3Di string encodes local tertiary geometry as a 20-letter alphabet — one character per residue — derived from the relative positions of nearby Cα atoms. Unlike the amino-acid sequence, 3Di is a direct function of the 3D structure, so two proteins with the same fold have similar 3Di strings even at low sequence identity.

Nearest PDB neighbors are the top structural matches found by Foldseek when searching this structure against the entire Protein Data Bank. Each hit reports a TM-score (0 to 1; >0.5 almost always implies the same fold) and an E-value. These are *structural* homologs — they may share no detectable sequence similarity.

— Confidence and disorder —

For AlphaFold models, the B-factor field carries pLDDT — the model's own estimate of local accuracy on a 0–100 scale. Regions with pLDDT<50 should be treated as essentially unmodeled; they often correspond to intrinsically disordered segments.

B-factor (Debye–Waller factor) reflects atomic displacement in the crystal lattice. It is an experimental observable (units Å²), not a prediction; low values mean the atom is pinned down, high values mean it moves or is heterogeneous across the crystal.

Predicted aligned error is AlphaFold's pairwise confidence. Unlike pLDDT (per-residue), PAE is per-residue-pair and captures whether two parts of the structure are correctly placed relative to each other. Units are ångströms of expected positional error.